Protein 2ICS (pdb70)

Structure (mmCIF, N/CA/C/O backbone):
data_2ICS
#
_entry.id   2ICS
#
_cell.length_a   62.373
_cell.length_b   141.686
_cell.length_c   47.396
_cell.angle_alpha   90.00
_cell.angle_beta   90.00
_cell.angle_gamma   90.00
#
_symmetry.space_group_name_H-M   'P 21 21 2'
#
loop_
_entity.id
_entity.type
_entity.pdbx_description
1 polymer 'Adenine Deaminase'
2 non-polymer 'ZINC ION'
3 non-polymer ADENINE
4 water water
#
loop_
_atom_site.group_PDB
_atom_site.id
_atom_site.type_symbol
_atom_site.label_atom_id
_atom_site.label_alt_id
_atom_site.label_comp_id
_atom_site.label_asym_id
_atom_site.label_entity_id
_atom_site.label_seq_id
_atom_site.pdbx_PDB_ins_code
_atom_site.Cartn_x
_atom_site.Cartn_y
_atom_site.Cartn_z
_atom_site.occupancy
_atom_site.B_iso_or_equiv
_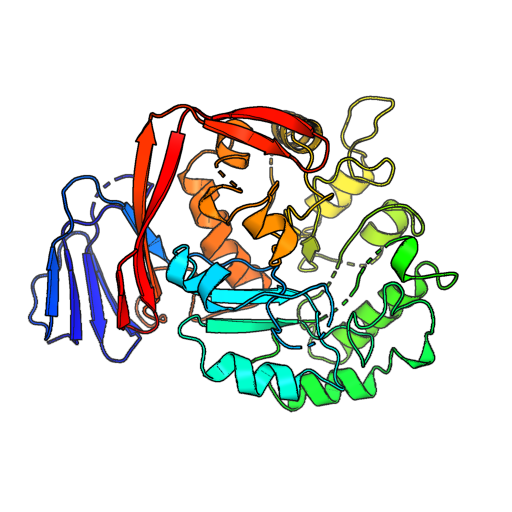atom_site.auth_seq_id
_atom_site.auth_comp_id
_atom_site.auth_asym_id
_atom_site.auth_atom_id
_atom_site.pdbx_PDB_model_num
ATOM 1 N N . ASP A 1 4 ? 4.952 25.886 -1.569 1.00 55.72 4 ASP A N 1
ATOM 2 C CA . ASP A 1 4 ? 5.461 24.486 -1.656 1.00 54.07 4 ASP A CA 1
ATOM 3 C C . ASP A 1 4 ? 6.912 24.352 -1.213 1.00 52.10 4 ASP A C 1
ATOM 4 O O . ASP A 1 4 ? 7.778 25.131 -1.610 1.00 50.86 4 ASP A O 1
ATOM 9 N N . TYR A 1 5 ? 7.154 23.347 -0.380 1.00 49.86 5 TYR A N 1
ATOM 10 C CA . TYR A 1 5 ? 8.480 23.034 0.133 1.00 47.86 5 TYR A CA 1
ATOM 11 C C . TYR A 1 5 ? 8.520 21.516 0.178 1.00 47.15 5 TYR A C 1
ATOM 12 O O . TYR A 1 5 ? 7.492 20.863 -0.012 1.00 48.18 5 TYR A O 1
ATOM 21 N N . ASP A 1 6 ? 9.696 20.953 0.423 1.00 45.78 6 ASP A N 1
ATOM 22 C CA . ASP A 1 6 ? 9.823 19.506 0.522 1.00 44.43 6 ASP A CA 1
ATOM 23 C C . ASP A 1 6 ? 9.680 19.121 1.988 1.00 42.49 6 ASP A C 1
ATOM 24 O O . ASP A 1 6 ? 9.008 18.149 2.324 1.00 42.04 6 ASP A O 1
ATOM 29 N N . LEU A 1 7 ? 10.310 19.900 2.860 1.00 40.80 7 LEU A N 1
ATOM 30 C CA . LEU A 1 7 ? 10.258 19.626 4.286 1.00 39.52 7 LEU A CA 1
ATOM 31 C C . LEU A 1 7 ? 10.053 20.894 5.090 1.00 39.10 7 LEU A C 1
ATOM 32 O O . LEU A 1 7 ? 10.583 21.953 4.757 1.00 40.57 7 LEU A O 1
ATOM 37 N N . LEU A 1 8 ? 9.281 20.775 6.160 1.00 37.77 8 LEU A N 1
ATOM 38 C CA . LEU A 1 8 ? 8.995 21.907 7.018 1.00 36.64 8 LEU A CA 1
ATOM 39 C C . LEU A 1 8 ? 9.096 21.448 8.466 1.00 3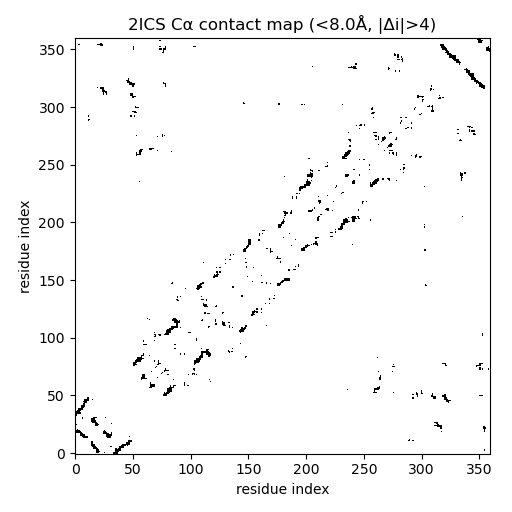5.17 8 LEU A C 1
ATOM 40 O O . LEU A 1 8 ? 8.513 20.435 8.845 1.00 34.97 8 LEU A O 1
ATOM 45 N N . ILE A 1 9 ? 9.847 22.195 9.268 1.00 33.99 9 ILE A N 1
ATOM 46 C CA . ILE A 1 9 ? 10.046 21.863 10.674 1.00 34.09 9 ILE A CA 1
ATOM 47 C C . ILE A 1 9 ? 9.446 22.974 11.528 1.00 34.85 9 ILE A C 1
ATOM 48 O O . ILE A 1 9 ? 9.861 24.131 11.439 1.00 33.96 9 ILE A O 1
ATOM 53 N N . LYS A 1 10 ? 8.471 22.615 12.357 1.00 35.94 10 LYS A N 1
ATOM 54 C CA . LYS A 1 10 ? 7.775 23.589 13.190 1.00 36.96 10 LYS A CA 1
ATOM 55 C C . LYS A 1 10 ? 7.984 23.408 14.689 1.00 36.10 10 LYS A C 1
ATOM 56 O O . LYS A 1 10 ? 8.403 22.346 15.153 1.00 33.18 10 LYS A O 1
ATOM 62 N N . ASN A 1 11 ? 7.674 24.471 15.429 1.00 34.81 11 ASN A N 1
ATOM 63 C CA . ASN A 1 11 ? 7.758 24.500 16.885 1.00 34.79 11 ASN A CA 1
ATOM 64 C C . ASN A 1 11 ? 9.164 24.391 17.467 1.00 33.83 11 ASN A C 1
ATOM 65 O O . ASN A 1 11 ? 9.341 24.041 18.631 1.00 32.91 11 ASN A O 1
ATOM 70 N N . GLY A 1 12 ? 10.164 24.709 16.659 1.00 34.35 12 GLY A N 1
ATOM 71 C CA . GLY A 1 12 ? 11.527 24.641 17.141 1.00 32.94 12 GLY A CA 1
ATOM 72 C C . GLY A 1 12 ? 11.945 25.888 17.898 1.00 32.77 12 GLY A C 1
ATOM 73 O O . GLY A 1 12 ? 11.245 26.901 17.905 1.00 31.75 12 GLY A O 1
ATOM 74 N N . GLN A 1 13 ? 13.107 25.809 18.531 1.00 33.27 13 GLN A N 1
ATOM 75 C CA . GLN A 1 13 ? 13.644 26.917 19.304 1.00 33.54 13 GLN A CA 1
ATOM 76 C C . GLN A 1 13 ? 15.161 26.829 19.249 1.00 32.59 13 GLN A C 1
ATOM 77 O O . GLN A 1 13 ? 15.716 25.738 19.325 1.00 31.29 13 GLN A O 1
ATOM 83 N N . THR A 1 14 ? 15.834 27.966 19.107 1.00 31.92 14 THR A N 1
ATOM 84 C CA . THR A 1 14 ? 17.285 27.950 19.070 1.00 31.02 14 THR A CA 1
ATOM 85 C C . THR A 1 14 ? 17.787 27.950 20.505 1.00 31.95 14 THR A C 1
ATOM 86 O O . THR A 1 14 ? 17.011 28.151 21.444 1.00 31.73 14 THR A O 1
ATOM 90 N N . VAL A 1 15 ? 19.084 27.711 20.666 1.00 31.31 15 VAL A N 1
ATOM 91 C CA . VAL A 1 15 ? 19.717 27.674 21.974 1.00 30.50 15 VAL A CA 1
ATOM 92 C C . VAL A 1 15 ? 19.650 29.052 22.659 1.00 29.95 15 VAL A C 1
ATOM 93 O O . VAL A 1 15 ? 19.851 29.165 23.865 1.00 29.26 15 VAL A O 1
ATOM 97 N N . ASN A 1 16 ? 19.362 30.094 21.885 1.00 29.88 16 ASN A N 1
ATOM 98 C CA . ASN A 1 16 ? 19.255 31.447 22.432 1.00 30.09 16 ASN A CA 1
ATOM 99 C C . ASN A 1 16 ? 17.832 31.745 22.924 1.00 31.57 16 ASN A C 1
ATOM 100 O O . ASN A 1 16 ? 17.575 32.819 23.464 1.00 30.36 16 ASN A O 1
ATOM 105 N N . GLY A 1 17 ? 16.921 30.790 22.732 1.00 31.28 17 GLY A N 1
ATOM 106 C CA . GLY A 1 17 ? 15.541 30.959 23.160 1.00 34.20 17 GLY A CA 1
ATOM 107 C C . GLY A 1 17 ? 14.649 31.587 22.099 1.00 36.54 17 GLY A C 1
ATOM 108 O O . GLY A 1 17 ? 13.574 32.111 22.396 1.00 35.22 17 GLY A O 1
ATOM 117 N N . PRO A 1 19 ? 12.177 31.394 18.830 1.00 38.25 19 PRO A N 1
ATOM 118 C CA . PRO A 1 19 ? 11.259 30.480 18.146 1.00 37.67 19 PRO A CA 1
ATOM 119 C C . PRO A 1 19 ? 11.729 30.352 16.706 1.00 36.75 19 PRO A C 1
ATOM 120 O O . PRO A 1 19 ? 12.069 31.356 16.077 1.00 36.33 19 PRO A O 1
ATOM 124 N N . VAL A 1 20 ? 11.754 29.135 16.174 1.00 35.17 20 VAL A N 1
ATOM 125 C CA . VAL A 1 20 ? 12.204 28.966 14.802 1.00 34.25 20 VAL A CA 1
ATOM 126 C C . VAL A 1 20 ? 11.506 27.838 14.049 1.00 34.78 20 VAL A C 1
ATOM 127 O O . VAL A 1 20 ? 11.127 26.822 14.630 1.00 35.35 20 VAL A O 1
ATOM 131 N N . GLU A 1 21 ? 11.325 28.049 12.748 1.00 34.05 21 GLU A N 1
ATOM 132 C CA . GLU A 1 21 ? 10.715 27.069 11.860 1.00 32.73 21 GLU A CA 1
ATOM 133 C C . GLU A 1 21 ? 11.571 27.121 10.604 1.00 31.81 21 GLU A C 1
ATOM 134 O O . GLU A 1 21 ? 11.965 28.200 10.166 1.00 30.61 21 GLU A O 1
ATOM 140 N N . ILE A 1 22 ? 11.872 25.960 10.034 1.00 30.91 22 ILE A N 1
ATOM 141 C CA . ILE A 1 22 ? 12.708 25.904 8.842 1.00 31.06 22 ILE A CA 1
ATOM 142 C C . ILE A 1 22 ? 12.000 25.234 7.668 1.00 31.01 22 ILE A C 1
ATOM 143 O O . ILE A 1 22 ? 11.374 24.190 7.821 1.00 29.63 22 ILE A O 1
ATOM 148 N N . ALA A 1 23 ? 12.110 25.848 6.494 1.00 33.28 23 ALA A N 1
ATOM 149 C CA . ALA A 1 23 ? 11.501 25.320 5.278 1.00 35.47 23 ALA A CA 1
ATOM 150 C C . ALA A 1 23 ? 12.617 24.803 4.379 1.00 35.55 23 ALA A C 1
ATOM 151 O O . ALA A 1 23 ? 13.583 25.512 4.115 1.00 36.27 23 ALA A O 1
ATOM 153 N N . ILE A 1 24 ? 12.477 23.570 3.904 1.00 37.00 24 ILE A N 1
ATOM 154 C CA . ILE A 1 24 ? 13.497 22.953 3.064 1.00 38.92 24 ILE A CA 1
ATOM 155 C C . ILE A 1 24 ? 12.998 22.486 1.696 1.00 41.27 24 ILE A C 1
ATOM 156 O O . ILE A 1 24 ? 11.904 21.930 1.575 1.00 40.46 24 ILE A O 1
ATOM 161 N N . LYS A 1 25 ? 13.816 22.706 0.672 1.00 43.51 25 LYS A N 1
ATOM 162 C CA . LYS A 1 25 ? 13.485 22.272 -0.680 1.00 46.92 25 LYS A CA 1
ATOM 163 C C . LYS A 1 25 ? 14.766 22.083 -1.487 1.00 47.09 25 LYS A C 1
ATOM 164 O O . LYS A 1 25 ? 15.625 22.964 -1.523 1.00 46.63 25 LYS A O 1
ATOM 170 N N . GLU A 1 26 ? 14.891 20.922 -2.121 1.00 48.78 26 GLU A N 1
ATOM 171 C CA . GLU A 1 26 ? 16.063 20.602 -2.931 1.00 50.69 26 GLU A CA 1
ATOM 172 C C . GLU A 1 26 ? 17.345 20.553 -2.105 1.00 48.92 26 GLU A C 1
ATOM 173 O O . GLU A 1 26 ? 18.338 21.191 -2.450 1.00 48.12 26 GLU A O 1
ATOM 179 N N . LYS A 1 27 ? 17.316 19.790 -1.017 1.00 48.25 27 LYS A N 1
ATOM 180 C CA . LYS A 1 27 ? 18.471 19.654 -0.135 1.00 48.17 27 LYS A CA 1
ATOM 181 C C . LYS A 1 27 ? 19.013 20.986 0.397 1.00 46.81 27 LYS A C 1
ATOM 182 O O . LYS A 1 27 ? 20.099 21.031 0.969 1.00 47.56 27 LYS A O 1
ATOM 188 N N . LYS A 1 28 ? 18.264 22.069 0.219 1.00 45.66 28 LYS A N 1
ATOM 189 C CA . LYS A 1 28 ? 18.717 23.372 0.697 1.00 43.83 28 LYS A CA 1
ATOM 190 C C . LYS A 1 28 ? 17.693 24.050 1.603 1.00 41.44 28 LYS A C 1
ATOM 191 O O . LYS A 1 28 ? 16.511 23.719 1.575 1.00 40.97 28 LYS A O 1
ATOM 197 N N . ILE A 1 29 ? 18.160 24.991 2.417 1.00 39.65 29 ILE A N 1
ATOM 198 C CA . ILE A 1 29 ? 17.281 25.733 3.312 1.00 38.54 29 ILE A CA 1
ATOM 199 C C . ILE A 1 29 ? 16.585 26.798 2.474 1.00 39.21 29 ILE A C 1
ATOM 200 O O . ILE A 1 29 ? 17.241 27.672 1.909 1.00 38.92 29 ILE A O 1
ATOM 205 N N . ALA A 1 30 ? 15.260 26.725 2.397 1.00 39.39 30 ALA A N 1
ATOM 206 C CA . ALA A 1 30 ? 14.490 27.677 1.598 1.00 40.20 30 ALA A CA 1
ATOM 207 C C . ALA A 1 30 ? 13.901 28.847 2.385 1.00 39.79 30 ALA A C 1
ATOM 208 O O . ALA A 1 30 ? 13.573 29.877 1.802 1.00 41.45 30 ALA A O 1
ATOM 210 N N . ALA A 1 31 ? 13.762 28.694 3.698 1.00 39.79 31 ALA A N 1
ATOM 211 C CA . ALA A 1 31 ? 13.212 29.765 4.524 1.00 39.02 31 ALA A CA 1
ATOM 212 C C . ALA A 1 31 ? 13.374 29.474 6.006 1.00 38.72 31 ALA A C 1
ATOM 213 O O . ALA A 1 31 ? 13.338 28.322 6.428 1.00 40.61 31 ALA A O 1
ATOM 215 N N . VAL A 1 32 ? 13.554 30.532 6.789 1.00 38.79 32 VAL A N 1
ATOM 216 C CA . VAL A 1 32 ? 13.714 30.417 8.232 1.00 38.68 32 VAL A CA 1
ATOM 217 C C . VAL A 1 32 ? 13.017 31.591 8.907 1.00 38.67 32 VAL A C 1
ATOM 218 O O . VAL A 1 32 ? 13.303 32.745 8.599 1.00 39.71 32 VAL A O 1
ATOM 222 N N . ALA A 1 33 ? 12.107 31.296 9.828 1.00 37.62 33 ALA A N 1
ATOM 223 C CA . ALA A 1 33 ? 11.382 32.341 10.538 1.00 38.78 33 ALA A CA 1
ATOM 224 C C . ALA A 1 33 ? 10.741 31.763 11.787 1.00 39.33 33 ALA A C 1
ATOM 225 O O . ALA A 1 33 ? 10.677 30.547 11.947 1.00 39.71 33 ALA A O 1
ATOM 227 N N . ALA A 1 34 ? 10.268 32.637 12.670 1.00 40.39 34 ALA A N 1
ATOM 228 C CA . ALA A 1 34 ? 9.623 32.193 13.899 1.00 42.44 34 ALA A CA 1
ATOM 229 C C . ALA A 1 34 ? 8.389 31.370 13.528 1.00 44.11 34 ALA A C 1
ATOM 230 O O . ALA A 1 34 ? 8.011 30.432 14.235 1.00 44.72 34 ALA A O 1
ATOM 232 N N . THR A 1 35 ? 7.770 31.727 12.409 1.00 44.75 35 THR A N 1
ATOM 233 C CA . THR A 1 35 ? 6.595 31.015 11.926 1.00 46.89 35 THR A CA 1
ATOM 234 C C . THR A 1 35 ? 6.584 30.986 10.403 1.00 47.38 35 THR A C 1
ATOM 235 O O . THR A 1 35 ? 6.760 32.014 9.748 1.00 46.53 35 THR A O 1
ATOM 239 N N . ILE A 1 36 ? 6.392 29.795 9.846 1.00 48.10 36 ILE A N 1
ATOM 240 C CA . ILE A 1 36 ? 6.345 29.627 8.400 1.00 49.37 36 ILE A CA 1
ATOM 241 C C . ILE A 1 36 ? 5.054 28.927 8.002 1.00 51.46 36 ILE A C 1
ATOM 242 O O . ILE A 1 36 ? 4.855 27.749 8.300 1.00 51.86 36 ILE A O 1
ATOM 247 N N . SER A 1 37 ? 4.173 29.658 7.333 1.00 53.35 37 SER A N 1
ATOM 248 C CA . SER A 1 37 ? 2.913 29.086 6.891 1.00 55.97 37 SER A CA 1
ATOM 249 C C . SER A 1 37 ? 3.046 28.715 5.422 1.00 57.08 37 SER A C 1
ATOM 250 O O . SER A 1 37 ? 3.041 29.584 4.546 1.00 57.87 37 SER A O 1
ATOM 253 N N . GLY A 1 38 ? 3.183 27.421 5.159 1.00 56.94 38 GLY A N 1
ATOM 254 C CA . GLY A 1 38 ? 3.321 26.965 3.791 1.00 56.41 38 GLY A CA 1
ATOM 255 C C . GLY A 1 38 ? 3.064 25.481 3.651 1.00 56.88 38 GLY A C 1
ATOM 256 O O . GLY A 1 38 ? 2.915 24.764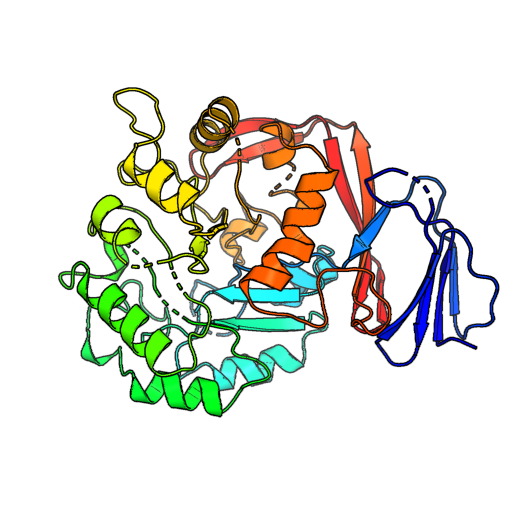 4.643 1.00 56.23 38 GLY A O 1
ATOM 257 N N . SER A 1 39 ? 3.012 25.021 2.406 1.00 57.20 39 SER A N 1
ATOM 258 C CA . SER A 1 39 ? 2.774 23.616 2.111 1.00 57.23 39 SER A CA 1
ATOM 259 C C . SER A 1 39 ? 4.089 22.869 1.892 1.00 56.56 39 SER A C 1
ATOM 260 O O . SER A 1 39 ? 5.067 23.441 1.412 1.00 55.46 39 SER A O 1
ATOM 263 N N . ALA A 1 40 ? 4.107 21.589 2.251 1.00 56.01 40 ALA A N 1
ATOM 264 C CA . ALA A 1 40 ? 5.302 20.777 2.085 1.00 56.15 40 ALA A CA 1
ATOM 265 C C . ALA A 1 40 ? 4.971 19.290 2.093 1.00 56.48 40 ALA A C 1
ATOM 266 O O . ALA A 1 40 ? 4.012 18.861 2.735 1.00 56.02 40 ALA A O 1
ATOM 268 N N . LYS A 1 41 ? 5.775 18.513 1.371 1.00 56.51 41 LYS A N 1
ATOM 269 C CA . LYS A 1 41 ? 5.595 17.067 1.281 1.00 57.15 41 LYS A CA 1
ATOM 270 C C . LYS A 1 41 ? 5.419 16.472 2.668 1.00 55.87 41 LYS A C 1
ATOM 271 O O . LYS A 1 41 ? 4.502 15.688 2.911 1.00 56.53 41 LYS A O 1
ATOM 277 N N . GLU A 1 42 ? 6.314 16.841 3.576 1.00 54.48 42 GLU A N 1
ATOM 278 C CA . GLU A 1 42 ? 6.246 16.352 4.941 1.00 52.19 42 GLU A CA 1
ATOM 279 C C . GLU A 1 42 ? 6.510 17.510 5.893 1.00 49.58 42 GLU A C 1
ATOM 280 O O . GLU A 1 42 ? 7.296 18.412 5.591 1.00 48.24 42 GLU A O 1
ATOM 286 N N . THR A 1 43 ? 5.843 17.481 7.039 1.00 46.48 43 THR A N 1
ATOM 287 C CA . THR A 1 43 ? 6.000 18.524 8.041 1.00 44.64 43 THR A CA 1
ATOM 288 C C . THR A 1 43 ? 6.257 17.893 9.396 1.00 42.73 43 THR A C 1
ATOM 289 O O . THR A 1 43 ? 5.540 16.986 9.811 1.00 44.44 43 THR A O 1
ATOM 293 N N . ILE A 1 44 ? 7.291 18.366 10.079 1.00 41.28 44 ILE A N 1
ATOM 294 C CA . ILE A 1 44 ? 7.630 17.843 11.393 1.00 40.38 44 ILE A CA 1
ATOM 295 C C . ILE A 1 44 ? 7.172 18.821 12.467 1.00 39.41 44 ILE A C 1
ATOM 296 O O . ILE A 1 44 ? 7.416 20.025 12.370 1.00 38.13 44 ILE A O 1
ATOM 301 N N . HIS A 1 45 ? 6.499 18.294 13.483 1.00 36.99 45 HIS A N 1
ATOM 302 C CA . HIS A 1 45 ? 6.002 19.110 14.581 1.00 36.55 45 HIS A CA 1
ATOM 303 C C . HIS A 1 45 ? 6.744 18.721 15.850 1.00 36.59 45 HIS A C 1
ATOM 304 O O . HIS A 1 45 ? 6.390 17.756 16.520 1.00 36.46 45 HIS A O 1
ATOM 311 N N . LEU A 1 46 ? 7.787 19.479 16.166 1.00 36.89 46 LEU A N 1
ATOM 312 C CA . LEU A 1 46 ? 8.601 19.215 17.345 1.00 37.39 46 LEU A CA 1
ATOM 313 C C . LEU A 1 46 ? 7.836 19.445 18.640 1.00 37.91 46 LEU A C 1
ATOM 314 O O . LEU A 1 46 ? 6.866 20.200 18.675 1.00 36.20 46 LEU A O 1
ATOM 319 N N . GLU A 1 47 ? 8.272 18.774 19.701 1.00 39.78 47 GLU A N 1
ATOM 320 C CA . GLU A 1 47 ? 7.651 18.926 21.008 1.00 41.78 47 GLU A CA 1
ATOM 321 C C . GLU A 1 47 ? 8.126 20.245 21.591 1.00 42.10 47 GLU A C 1
ATOM 322 O O . GLU A 1 47 ? 9.260 20.655 21.357 1.00 42.12 47 GLU A O 1
ATOM 328 N N . PRO A 1 48 ? 7.265 20.932 22.353 1.00 42.87 48 PRO A N 1
ATOM 329 C CA . PRO A 1 48 ? 7.656 22.210 22.953 1.00 43.13 48 PRO A CA 1
ATOM 330 C C . PRO A 1 48 ? 8.907 22.033 23.806 1.00 42.07 48 PRO A C 1
ATOM 331 O O . PRO A 1 48 ? 9.011 21.069 24.568 1.00 41.70 48 PRO A O 1
ATOM 335 N N . GLY A 1 49 ? 9.858 22.952 23.668 1.00 41.06 49 GLY A N 1
ATOM 336 C CA . GLY A 1 49 ? 11.083 22.861 24.442 1.00 41.11 49 GLY A CA 1
ATOM 337 C C . GLY A 1 49 ? 12.215 22.178 23.695 1.00 40.97 49 GLY A C 1
ATOM 338 O O . GLY A 1 49 ? 13.303 21.983 24.240 1.00 41.58 49 GLY A O 1
ATOM 339 N N . THR A 1 50 ? 11.963 21.804 22.447 1.00 38.92 50 THR A N 1
ATOM 340 C CA . THR A 1 50 ? 12.984 21.151 21.636 1.00 37.57 50 THR A CA 1
ATOM 341 C C . THR A 1 50 ? 13.844 22.208 20.944 1.00 35.90 50 THR A C 1
ATOM 342 O O . THR A 1 50 ? 13.331 23.197 20.414 1.00 34.93 50 THR A O 1
ATOM 346 N N . TYR A 1 51 ? 15.154 21.999 20.958 1.00 33.69 51 TYR A N 1
ATOM 347 C CA . TYR A 1 51 ? 16.075 22.938 20.330 1.00 32.10 51 TYR A CA 1
ATOM 348 C C . TYR A 1 51 ? 16.444 22.495 18.922 1.00 31.07 51 TYR A C 1
ATOM 349 O O . TYR A 1 51 ? 16.351 21.310 18.581 1.00 31.15 51 TYR A O 1
ATOM 358 N N . VAL A 1 52 ? 16.864 23.463 18.114 1.00 29.39 52 VAL A N 1
ATOM 359 C CA . VAL A 1 52 ? 17.273 23.220 16.737 1.00 27.57 52 VAL A CA 1
ATOM 360 C C . VAL A 1 52 ? 18.458 24.127 16.423 1.00 27.46 52 VAL A C 1
ATOM 361 O O . VAL A 1 52 ? 18.492 25.288 16.843 1.00 28.94 52 VAL A O 1
ATOM 365 N N . SER A 1 53 ? 19.428 23.600 15.690 1.00 24.42 53 SER A N 1
ATOM 366 C CA . SER A 1 53 ? 20.589 24.385 15.309 1.00 24.91 53 SER A CA 1
ATOM 367 C C . SER A 1 53 ? 21.058 23.898 13.956 1.00 24.16 53 SER A C 1
ATOM 368 O O . SER A 1 53 ? 20.459 22.999 13.371 1.00 23.74 53 SER A O 1
ATOM 371 N N . ALA A 1 54 ? 22.126 24.504 13.455 1.00 24.83 54 ALA A N 1
ATOM 372 C CA . ALA A 1 54 ? 22.691 24.082 12.188 1.00 23.41 54 ALA A CA 1
ATOM 373 C C . ALA A 1 54 ? 23.231 22.689 12.489 1.00 22.27 54 ALA A C 1
ATOM 374 O O . ALA A 1 54 ? 23.531 22.387 13.642 1.00 21.55 54 ALA A O 1
ATOM 376 N N . GLY A 1 55 ? 23.337 21.836 11.475 1.00 21.55 55 GLY A N 1
ATOM 377 C CA . GLY A 1 55 ? 23.857 20.500 11.717 1.00 20.80 55 GLY A CA 1
ATOM 378 C C . GLY A 1 55 ? 25.216 20.580 12.388 1.00 19.93 55 GLY A C 1
ATOM 379 O O . GLY A 1 55 ? 26.093 21.311 11.927 1.00 20.57 55 GLY A O 1
ATOM 380 N N . TRP A 1 56 ? 25.400 19.841 13.476 1.00 19.53 56 TRP A N 1
ATOM 381 C CA . TRP A 1 56 ? 26.672 19.868 14.191 1.00 19.83 56 TRP A CA 1
ATOM 382 C C . TRP A 1 56 ? 27.791 19.342 13.305 1.00 19.01 56 TRP A C 1
ATOM 383 O O . TRP A 1 56 ? 27.580 18.435 12.504 1.00 18.93 56 TRP A O 1
ATOM 394 N N . ILE A 1 57 ? 28.981 19.917 13.462 1.00 19.19 57 ILE A N 1
ATOM 395 C CA . ILE A 1 57 ? 30.151 19.550 12.669 1.00 17.80 57 ILE A CA 1
ATOM 396 C C . ILE A 1 57 ? 31.347 19.231 13.563 1.00 20.10 57 ILE A C 1
ATOM 397 O O . ILE A 1 57 ? 31.746 20.051 14.394 1.00 18.98 57 ILE A O 1
ATOM 402 N N . ASP A 1 58 ? 31.922 18.043 13.379 1.00 19.93 58 ASP A N 1
ATOM 403 C CA . ASP A 1 58 ? 33.087 17.608 14.153 1.00 21.39 58 ASP A CA 1
ATOM 404 C C . ASP A 1 58 ? 34.290 17.705 13.219 1.00 20.64 58 ASP A C 1
ATOM 405 O O . ASP A 1 58 ? 34.495 16.816 12.401 1.00 19.85 58 ASP A O 1
ATOM 410 N N . ASP A 1 59 ? 35.092 18.763 13.339 1.00 21.06 59 ASP A N 1
ATOM 411 C CA . ASP A 1 59 ? 36.227 18.926 12.432 1.00 21.10 59 ASP A CA 1
ATOM 412 C C . ASP A 1 59 ? 37.519 18.176 12.758 1.00 20.80 59 ASP A C 1
ATOM 413 O O . ASP A 1 59 ? 38.573 18.487 12.208 1.00 21.31 59 ASP A O 1
ATOM 418 N N . HIS A 1 60 ? 37.460 17.211 13.665 1.00 17.58 60 HIS A N 1
ATOM 419 C CA . HIS A 1 60 ? 38.641 16.409 13.938 1.00 17.77 60 HIS A CA 1
ATOM 420 C C . HIS A 1 60 ? 38.147 15.005 14.235 1.00 19.41 60 HIS A C 1
ATOM 421 O O . HIS A 1 60 ? 37.749 14.682 15.355 1.00 17.70 60 HIS A O 1
ATOM 428 N N . VAL A 1 61 ? 38.204 14.169 13.206 1.00 20.28 61 VAL A N 1
ATOM 429 C CA . VAL A 1 61 ? 37.716 12.805 13.291 1.00 21.61 61 VAL A CA 1
ATOM 430 C C . VAL A 1 61 ? 38.631 11.823 12.549 1.00 20.96 61 VAL A C 1
ATOM 431 O O . VAL A 1 61 ? 39.496 12.227 11.779 1.00 20.77 61 VAL A O 1
ATOM 435 N N . HIS A 1 62 ? 38.431 10.533 12.797 1.00 21.59 62 HIS A N 1
ATOM 436 C CA . HIS A 1 62 ? 39.178 9.481 12.126 1.00 22.26 62 HIS A CA 1
ATOM 437 C C . HIS A 1 62 ? 38.153 8.413 11.759 1.00 23.03 62 HIS A C 1
ATOM 438 O O . HIS A 1 62 ? 37.759 7.586 12.587 1.00 22.47 62 HIS A O 1
ATOM 445 N N . CYS A 1 63 ? 37.699 8.461 10.510 1.00 24.37 63 CYS A N 1
ATOM 446 C CA . CYS A 1 63 ? 36.679 7.536 10.052 1.00 27.55 63 CYS A CA 1
ATOM 447 C C . CYS A 1 63 ? 36.929 6.780 8.748 1.00 29.55 63 CYS A C 1
ATOM 448 O O . CYS A 1 63 ? 35.980 6.487 8.018 1.00 29.35 63 CYS A O 1
ATOM 451 N N . PHE A 1 64 ? 38.191 6.488 8.440 1.00 31.30 64 PHE A N 1
ATOM 452 C CA . PHE A 1 64 ? 38.516 5.694 7.256 1.00 33.95 64 PHE A CA 1
ATOM 453 C C . PHE A 1 64 ? 38.443 4.278 7.828 1.00 34.46 64 PHE A C 1
ATOM 454 O O . PHE A 1 64 ? 39.388 3.820 8.470 1.00 34.84 64 PHE A O 1
ATOM 462 N N . GLU A 1 65 ? 37.321 3.597 7.602 1.00 35.73 65 GLU A N 1
ATOM 463 C CA . GLU A 1 65 ? 37.107 2.262 8.161 1.00 38.35 65 GLU A CA 1
ATOM 464 C C . GLU A 1 65 ? 38.116 1.164 7.808 1.00 38.97 65 GLU A C 1
ATOM 465 O O . GLU A 1 65 ? 38.176 0.139 8.492 1.00 39.20 65 GLU A O 1
ATOM 471 N N . LYS A 1 66 ? 38.912 1.369 6.764 1.00 40.95 66 LYS A N 1
ATOM 472 C CA . LYS A 1 66 ? 39.893 0.362 6.365 1.00 44.34 66 LYS A CA 1
ATOM 473 C C . LYS A 1 66 ? 41.278 0.528 6.991 1.00 45.67 66 LYS A C 1
ATOM 474 O O . LYS A 1 66 ? 42.145 -0.326 6.807 1.00 46.13 66 LYS A O 1
ATOM 488 N N . ALA A 1 68 ? 44.253 0.582 9.780 1.00 48.70 68 ALA A N 1
ATOM 489 C CA . ALA A 1 68 ? 44.673 -0.332 10.838 1.00 48.43 68 ALA A CA 1
ATOM 490 C C . ALA A 1 68 ? 43.958 -0.225 12.176 1.00 48.54 68 ALA A C 1
ATOM 491 O O . ALA A 1 68 ? 42.926 -0.861 12.390 1.00 50.66 68 ALA A O 1
ATOM 493 N N . LEU A 1 69 ? 44.520 0.566 13.082 1.00 46.57 69 LEU A N 1
ATOM 494 C CA . LEU A 1 69 ? 43.945 0.719 14.415 1.00 46.02 69 LEU A CA 1
ATOM 495 C C . LEU A 1 69 ? 43.135 2.002 14.549 1.00 44.67 69 LEU A C 1
ATOM 496 O O . LEU A 1 69 ? 42.053 2.012 15.131 1.00 43.85 69 LEU A O 1
ATOM 501 N N . TYR A 1 70 ? 43.687 3.077 14.002 1.00 42.36 70 TYR A N 1
ATOM 502 C CA . TYR A 1 70 ? 43.086 4.403 14.036 1.00 39.79 70 TYR A CA 1
ATOM 503 C C . TYR A 1 70 ? 41.956 4.504 12.999 1.00 36.61 70 TYR A C 1
ATOM 504 O O . TYR A 1 70 ? 42.177 4.972 11.885 1.00 36.57 70 TYR A O 1
ATOM 513 N N . TYR A 1 71 ? 40.748 4.080 13.366 1.00 32.27 71 TYR A N 1
ATOM 514 C CA . TYR A 1 71 ? 39.619 4.112 12.437 1.00 28.27 71 TYR A CA 1
ATOM 515 C C . TYR A 1 71 ? 38.265 4.084 13.146 1.00 25.13 71 TYR A C 1
ATOM 516 O O . TYR A 1 71 ? 38.182 3.941 14.366 1.00 21.27 71 TYR A O 1
ATOM 525 N N . ASP A 1 72 ? 37.206 4.211 12.351 1.00 23.05 72 ASP A N 1
ATOM 526 C CA . ASP A 1 72 ? 35.837 4.129 12.847 1.00 24.25 72 ASP A CA 1
ATOM 527 C C . ASP A 1 72 ? 34.893 4.146 11.660 1.00 24.20 72 ASP A C 1
ATOM 528 O O . ASP A 1 72 ? 35.331 4.281 10.517 1.00 24.77 72 ASP A O 1
ATOM 533 N N . TYR A 1 73 ? 33.599 4.007 11.926 1.00 24.21 73 TYR A N 1
ATOM 534 C CA . TYR A 1 73 ? 32.605 4.011 10.863 1.00 24.46 73 TYR A CA 1
ATOM 535 C C . TYR A 1 73 ? 31.865 5.337 10.877 1.00 24.35 73 TYR A C 1
ATOM 536 O O . TYR A 1 73 ? 31.207 5.684 11.857 1.00 24.99 73 TYR A O 1
ATOM 545 N N . PRO A 1 74 ? 31.971 6.097 9.776 1.00 24.74 74 PRO A N 1
ATOM 546 C CA . PRO A 1 74 ? 31.351 7.408 9.580 1.00 24.41 74 PRO A CA 1
ATOM 547 C C . PRO A 1 74 ? 29.997 7.639 10.247 1.00 26.14 74 PRO A C 1
ATOM 548 O O . PRO A 1 74 ? 29.827 8.592 11.010 1.00 26.24 74 PRO A O 1
ATOM 552 N N . ASP A 1 75 ? 29.029 6.777 9.977 1.00 24.66 75 ASP A N 1
ATOM 553 C CA . ASP A 1 75 ? 27.720 6.992 10.561 1.00 25.71 75 ASP A CA 1
ATOM 554 C C . ASP A 1 75 ? 27.606 6.721 12.056 1.00 25.36 75 ASP A C 1
ATOM 555 O O . ASP A 1 75 ? 26.640 7.155 12.681 1.00 25.26 75 ASP A O 1
ATOM 560 N N . GLU A 1 76 ? 28.581 6.027 12.640 1.00 24.71 76 GLU A N 1
ATOM 561 C CA . GLU A 1 76 ? 28.545 5.769 14.082 1.00 25.74 76 GLU A CA 1
ATOM 562 C C . GLU A 1 76 ? 29.011 7.001 14.856 1.00 24.09 76 GLU A C 1
ATOM 563 O O . GLU A 1 76 ? 28.669 7.167 16.022 1.00 25.30 76 GLU A O 1
ATOM 569 N N . ILE A 1 77 ? 29.797 7.856 14.211 1.00 24.08 77 ILE A N 1
ATOM 570 C CA . ILE A 1 77 ? 30.296 9.074 14.856 1.00 23.98 77 ILE A CA 1
ATOM 571 C C . ILE A 1 77 ? 29.603 10.289 14.262 1.00 24.16 77 ILE A C 1
ATOM 572 O O . ILE A 1 77 ? 29.785 11.413 14.733 1.00 25.25 77 ILE A O 1
ATOM 577 N N . GLY A 1 78 ? 28.825 10.058 13.211 1.00 23.99 78 GLY A N 1
ATOM 578 C CA . GLY A 1 78 ? 28.140 11.149 12.551 1.00 23.05 78 GLY A CA 1
ATOM 579 C C . GLY A 1 78 ? 26.650 11.204 12.802 1.00 23.94 78 GLY A C 1
ATOM 580 O O . GLY A 1 78 ? 26.206 11.477 13.915 1.00 24.72 78 GLY A O 1
ATOM 581 N N . VAL A 1 79 ? 25.879 10.931 11.757 1.00 25.66 79 VAL A N 1
ATOM 582 C CA . VAL A 1 79 ? 24.430 10.975 11.830 1.00 26.14 79 VAL A CA 1
ATOM 583 C C . VAL A 1 79 ? 23.838 10.369 13.103 1.00 27.06 79 VAL A C 1
ATOM 584 O O . VAL A 1 79 ? 22.931 10.945 13.693 1.00 28.27 79 VAL A O 1
ATOM 588 N N . LYS A 1 80 ? 24.355 9.229 13.544 1.00 27.39 80 LYS A N 1
ATOM 589 C CA . LYS A 1 80 ? 23.818 8.594 14.741 1.00 29.14 80 LYS A CA 1
ATOM 590 C C . LYS A 1 80 ? 24.105 9.353 16.038 1.00 28.54 80 LYS A C 1
ATOM 591 O O . LYS A 1 80 ? 23.572 9.010 17.090 1.00 28.05 80 LYS A O 1
ATOM 597 N N . LYS A 1 81 ? 24.936 10.388 15.964 1.00 28.74 81 LYS A N 1
ATOM 598 C CA . LYS A 1 81 ? 25.272 11.176 17.147 1.00 28.21 81 LYS A CA 1
ATOM 599 C C . LYS A 1 81 ? 24.866 12.637 16.958 1.00 27.74 81 LYS A C 1
ATOM 600 O O . LYS A 1 81 ? 25.323 13.529 17.681 1.00 27.79 81 LYS A O 1
ATOM 606 N N . GLY A 1 82 ? 24.002 12.869 15.978 1.00 27.94 82 GLY A N 1
ATOM 607 C CA . GLY A 1 82 ? 23.530 14.215 15.703 1.00 27.19 82 GLY A CA 1
ATOM 608 C C . GLY A 1 82 ? 24.531 15.069 14.951 1.00 25.02 82 GLY A C 1
ATOM 609 O O . GLY A 1 82 ? 24.340 16.278 14.820 1.00 26.42 82 GLY A O 1
ATOM 610 N N . VAL A 1 83 ? 25.601 14.451 14.460 1.00 22.43 83 VAL A N 1
ATOM 611 C CA . VAL A 1 83 ? 26.620 15.184 13.721 1.00 22.35 83 VAL A CA 1
ATOM 612 C C . VAL A 1 83 ? 26.387 14.982 12.222 1.00 22.74 83 VAL A C 1
ATOM 613 O O . VAL A 1 83 ? 26.500 13.869 11.706 1.00 23.07 83 VAL A O 1
ATOM 617 N N . THR A 1 84 ? 26.041 16.065 11.531 1.00 21.91 84 THR A N 1
ATOM 618 C CA . THR A 1 84 ? 25.753 16.006 10.105 1.00 21.87 84 THR A CA 1
ATOM 619 C C . THR A 1 84 ? 26.985 15.983 9.200 1.00 21.24 84 THR A C 1
ATOM 620 O O . THR A 1 84 ? 26.936 15.443 8.099 1.00 21.96 84 THR A O 1
ATOM 624 N N . THR A 1 85 ? 28.086 16.564 9.665 1.00 21.93 85 THR A N 1
ATOM 625 C CA . THR A 1 85 ? 29.321 16.605 8.885 1.00 21.83 85 THR A CA 1
ATOM 626 C C . THR A 1 85 ? 30.542 16.288 9.749 1.00 22.76 85 THR A C 1
ATOM 627 O O . THR A 1 85 ? 30.617 16.705 10.909 1.00 22.24 85 THR A O 1
ATOM 631 N N . VAL A 1 86 ? 31.485 15.534 9.189 1.00 20.86 86 VAL A N 1
ATOM 632 C CA . VAL A 1 86 ? 32.712 15.204 9.902 1.00 21.86 86 VAL A CA 1
ATOM 633 C C . VAL A 1 86 ? 33.892 15.402 8.969 1.00 23.51 86 VAL A C 1
ATOM 634 O O . VAL A 1 86 ? 33.774 15.251 7.749 1.00 24.49 86 VAL A O 1
ATOM 638 N N . ILE A 1 87 ? 35.029 15.762 9.547 1.00 22.20 87 ILE A N 1
ATOM 639 C CA . ILE A 1 87 ? 36.233 15.959 8.774 1.00 21.98 87 ILE A CA 1
ATOM 640 C C . ILE A 1 87 ? 37.303 15.045 9.335 1.00 22.78 87 ILE A C 1
ATOM 641 O O . ILE A 1 87 ? 37.717 15.190 10.489 1.00 24.28 87 ILE A O 1
ATOM 646 N N . ASP A 1 88 ? 37.732 14.082 8.526 1.00 22.38 88 ASP A N 1
ATOM 647 C CA . ASP A 1 88 ? 38.773 13.157 8.941 1.00 21.42 88 ASP A CA 1
ATOM 648 C C . ASP A 1 88 ? 40.097 13.920 8.986 1.00 21.15 88 ASP A C 1
ATOM 649 O O . ASP A 1 88 ? 40.509 14.511 7.990 1.00 20.45 88 ASP A O 1
ATOM 654 N N . ALA A 1 89 ? 40.760 13.900 10.140 1.00 20.91 89 ALA A N 1
ATOM 655 C CA . ALA A 1 89 ? 42.007 14.641 10.322 1.00 22.05 89 ALA A CA 1
ATOM 656 C C . ALA A 1 89 ? 43.299 14.001 9.809 1.00 23.33 89 ALA A C 1
ATOM 657 O O . ALA A 1 89 ? 44.205 13.682 10.590 1.00 21.96 89 ALA A O 1
ATOM 659 N N . GLY A 1 90 ? 43.386 13.821 8.494 1.00 24.00 90 GLY A N 1
ATOM 660 C CA . GLY A 1 90 ? 44.592 13.264 7.906 1.00 24.79 90 GLY A CA 1
ATOM 661 C C . GLY A 1 90 ? 44.892 11.792 8.107 1.00 25.74 90 GLY A C 1
ATOM 662 O O . GLY A 1 90 ? 46.059 11.393 8.138 1.00 26.36 90 GLY A O 1
ATOM 663 N N . THR A 1 91 ? 43.860 10.974 8.245 1.00 25.73 91 THR A N 1
ATOM 664 C CA . THR A 1 91 ? 44.087 9.545 8.413 1.00 26.73 91 THR A CA 1
ATOM 665 C C . THR A 1 91 ? 44.805 9.028 7.170 1.00 26.74 91 THR A C 1
ATOM 666 O O . THR A 1 91 ? 45.650 8.137 7.249 1.00 27.24 91 THR A O 1
ATOM 670 N N . THR A 1 92 ? 44.459 9.603 6.021 1.00 26.89 92 THR A N 1
ATOM 671 C CA . THR A 1 92 ? 45.040 9.187 4.750 1.00 26.92 92 THR A CA 1
ATOM 672 C C . THR A 1 92 ? 45.893 10.247 4.091 1.00 27.60 92 THR A C 1
ATOM 673 O O . THR A 1 92 ? 45.722 11.443 4.322 1.00 28.18 92 THR A O 1
ATOM 677 N N . GLY A 1 93 ? 46.815 9.778 3.258 1.00 29.81 93 GLY A N 1
ATOM 678 C CA . GLY A 1 93 ? 47.684 10.663 2.508 1.00 31.06 93 GLY A CA 1
ATOM 679 C C . GLY A 1 93 ? 47.252 10.545 1.058 1.00 31.56 93 GLY A C 1
ATOM 680 O O . GLY A 1 93 ? 46.284 9.845 0.761 1.00 31.35 93 GLY A O 1
ATOM 681 N N . ALA A 1 94 ? 47.960 11.212 0.156 1.00 33.33 94 ALA A N 1
ATOM 682 C CA . ALA A 1 94 ? 47.621 11.173 -1.265 1.00 34.78 94 ALA A CA 1
ATOM 683 C C . ALA A 1 94 ? 47.529 9.756 -1.833 1.00 36.79 94 ALA A C 1
ATOM 684 O O . ALA A 1 94 ? 46.758 9.505 -2.754 1.00 39.63 94 ALA A O 1
ATOM 686 N N . GLU A 1 95 ? 48.303 8.829 -1.280 1.00 37.27 95 GLU A N 1
ATOM 687 C CA . GLU A 1 95 ? 48.319 7.457 -1.775 1.00 38.78 95 GLU A CA 1
ATOM 688 C C . GLU A 1 95 ? 47.126 6.582 -1.396 1.00 38.46 95 GLU A C 1
ATOM 689 O O . GLU A 1 95 ? 46.911 5.533 -2.007 1.00 38.89 95 GLU A O 1
ATOM 695 N N . ASN A 1 96 ? 46.350 6.989 -0.396 1.00 35.30 96 ASN A N 1
ATOM 696 C CA . ASN A 1 96 ? 45.201 6.184 0.002 1.00 33.03 96 ASN A CA 1
ATOM 697 C C . ASN A 1 96 ? 43.899 6.954 0.207 1.00 33.61 96 ASN A C 1
ATOM 698 O O . ASN A 1 96 ? 42.875 6.370 0.549 1.00 33.79 96 ASN A O 1
ATOM 703 N N . ILE A 1 97 ? 43.924 8.257 -0.038 1.00 34.54 97 ILE A N 1
ATOM 704 C CA . ILE A 1 97 ? 42.732 9.074 0.148 1.00 35.98 97 ILE A CA 1
ATOM 705 C C . ILE A 1 97 ? 41.583 8.704 -0.803 1.00 37.05 97 ILE A C 1
ATOM 706 O O . ILE A 1 97 ? 40.404 8.868 -0.465 1.00 34.27 97 ILE A O 1
ATOM 711 N N . HIS A 1 98 ? 41.924 8.199 -1.986 1.00 37.53 98 HIS A N 1
ATOM 712 C CA . HIS A 1 98 ? 40.908 7.804 -2.955 1.00 37.30 98 HIS A CA 1
ATOM 713 C C . HIS A 1 98 ? 40.104 6.609 -2.457 1.00 37.32 98 HIS A C 1
ATOM 714 O O . HIS A 1 98 ? 38.881 6.574 -2.595 1.00 37.07 98 HIS A O 1
ATOM 721 N N . GLU A 1 99 ? 40.787 5.634 -1.872 1.00 36.89 99 GLU A N 1
ATOM 722 C CA . GLU A 1 99 ? 40.105 4.461 -1.349 1.00 38.30 99 GLU A CA 1
ATOM 723 C C . GLU A 1 99 ? 39.167 4.911 -0.231 1.00 38.40 99 GLU A C 1
ATOM 724 O O . GLU A 1 99 ? 38.078 4.362 -0.054 1.00 38.25 99 GLU A O 1
ATOM 730 N N . PHE A 1 100 ? 39.605 5.915 0.525 1.00 37.33 100 PHE A N 1
ATOM 731 C CA . PHE A 1 100 ? 38.813 6.457 1.625 1.00 36.18 100 PHE A CA 1
ATOM 732 C C . PHE A 1 100 ? 37.631 7.236 1.055 1.00 36.42 100 PHE A C 1
ATOM 733 O O . PHE A 1 100 ? 36.499 7.095 1.519 1.00 36.02 100 PHE A O 1
ATOM 741 N N . TYR A 1 101 ? 37.900 8.041 0.033 1.00 37.39 101 TYR A N 1
ATOM 742 C CA . TYR A 1 101 ? 36.868 8.844 -0.613 1.00 40.02 101 TYR A CA 1
ATOM 743 C C . TYR A 1 101 ? 35.697 8.005 -1.127 1.00 42.01 101 TYR A C 1
ATOM 744 O O . TYR A 1 101 ? 34.536 8.377 -0.948 1.00 42.17 101 TYR A O 1
ATOM 753 N N . ASP A 1 102 ? 36.002 6.880 -1.768 1.00 42.47 102 ASP A N 1
ATOM 754 C CA . ASP A 1 102 ? 34.961 6.015 -2.310 1.00 44.36 102 ASP A CA 1
ATOM 755 C C . ASP A 1 102 ? 34.029 5.486 -1.226 1.00 44.06 102 ASP A C 1
ATOM 756 O O . ASP A 1 102 ? 32.815 5.428 -1.418 1.00 44.14 102 ASP A O 1
ATOM 761 N N . LEU A 1 103 ? 34.597 5.089 -0.092 1.00 43.66 103 LEU A N 1
ATOM 762 C CA . LEU A 1 103 ? 33.790 4.581 1.009 1.00 43.59 103 LEU A CA 1
ATOM 763 C C . LEU A 1 103 ? 33.005 5.716 1.642 1.00 43.98 103 LEU A C 1
ATOM 764 O O . LEU A 1 103 ? 31.849 5.546 2.023 1.00 44.32 103 LEU A O 1
ATOM 769 N N . ALA A 1 104 ? 33.644 6.877 1.746 1.00 44.55 104 ALA A N 1
ATOM 770 C CA . ALA A 1 104 ? 33.032 8.056 2.350 1.00 44.59 104 ALA A CA 1
ATOM 771 C C . ALA A 1 104 ? 31.741 8.507 1.673 1.00 44.50 104 ALA A C 1
ATOM 772 O O . ALA A 1 104 ? 30.926 9.195 2.284 1.00 45.05 104 ALA A O 1
ATOM 774 N N . GLN A 1 105 ? 31.554 8.123 0.415 1.00 44.45 105 GLN A N 1
ATOM 775 C CA . GLN A 1 105 ? 30.358 8.515 -0.323 1.00 43.98 105 GLN A CA 1
ATOM 776 C C . GLN A 1 105 ? 29.098 7.753 0.070 1.00 42.73 105 GLN A C 1
ATOM 777 O O . GLN A 1 105 ? 27.997 8.292 -0.001 1.00 44.12 105 GLN A O 1
ATOM 783 N N . GLN A 1 106 ? 29.255 6.504 0.488 1.00 41.12 106 GLN A N 1
ATOM 784 C CA . GLN A 1 106 ? 28.106 5.685 0.864 1.00 40.75 106 GLN A CA 1
ATOM 785 C C . GLN A 1 106 ? 27.560 5.996 2.259 1.00 37.88 106 GLN A C 1
ATOM 786 O O . GLN A 1 106 ? 26.545 5.434 2.673 1.00 37.61 106 GLN A O 1
ATOM 792 N N . ALA A 1 107 ? 28.229 6.892 2.980 1.00 35.08 107 ALA A N 1
ATOM 793 C CA . ALA A 1 107 ? 27.800 7.258 4.328 1.00 32.60 107 ALA A CA 1
ATOM 794 C C . ALA A 1 107 ? 26.667 8.277 4.284 1.00 30.46 107 ALA A C 1
ATOM 795 O O . ALA A 1 107 ? 26.605 9.105 3.385 1.00 29.58 107 ALA A O 1
ATOM 797 N N . LYS A 1 108 ? 25.765 8.204 5.254 1.00 30.67 108 LYS A N 1
ATOM 798 C CA . LYS A 1 108 ? 24.650 9.141 5.311 1.00 29.36 108 LYS A CA 1
ATOM 799 C C . LYS A 1 108 ? 25.229 10.493 5.710 1.00 28.99 108 LYS A C 1
ATOM 800 O O . LYS A 1 108 ? 24.812 11.544 5.215 1.00 27.89 108 LYS A O 1
ATOM 806 N N . THR A 1 109 ? 26.211 10.443 6.603 1.00 27.27 109 THR A N 1
ATOM 807 C CA . THR A 1 109 ? 26.882 11.632 7.103 1.00 26.25 109 THR A CA 1
ATOM 808 C C . THR A 1 109 ? 27.725 12.258 6.004 1.00 25.45 109 THR A C 1
ATOM 809 O O . THR A 1 109 ? 28.253 11.547 5.154 1.00 28.38 109 THR A O 1
ATOM 813 N N . ASN A 1 110 ? 27.843 13.583 6.008 1.00 22.89 110 ASN A N 1
ATOM 814 C CA . ASN A 1 110 ? 28.692 14.242 5.024 1.00 23.84 110 ASN A CA 1
ATOM 815 C C . ASN A 1 110 ? 30.100 14.038 5.561 1.00 24.15 110 ASN A C 1
ATOM 816 O O . ASN A 1 110 ? 30.366 14.312 6.733 1.00 24.38 110 ASN A O 1
ATOM 821 N N . VAL A 1 111 ? 30.996 13.547 4.716 1.00 24.22 111 VAL A N 1
ATOM 822 C CA . VAL A 1 111 ? 32.365 13.303 5.135 1.00 22.88 111 VAL A CA 1
ATOM 823 C C . VAL A 1 111 ? 33.378 14.045 4.282 1.00 24.15 111 VAL A C 1
ATOM 824 O O . VAL A 1 111 ? 33.418 13.879 3.064 1.00 25.87 111 VAL A O 1
ATOM 828 N N . PHE A 1 112 ? 34.183 14.877 4.931 1.00 23.32 112 PHE A N 1
ATOM 829 C CA . PHE A 1 112 ? 35.239 15.614 4.252 1.00 24.44 112 PHE A CA 1
ATOM 830 C C . PHE A 1 112 ? 36.524 15.142 4.899 1.00 25.46 112 PHE A C 1
ATOM 831 O O . PHE A 1 112 ? 36.490 14.418 5.900 1.00 25.95 112 PHE A O 1
ATOM 839 N N . GLY A 1 113 ? 37.655 15.535 4.338 1.00 24.25 113 GLY A N 1
ATOM 840 C CA . GLY A 1 113 ? 38.904 15.110 4.926 1.00 24.99 113 GLY A CA 1
ATOM 841 C C . GLY A 1 113 ? 40.067 16.035 4.668 1.00 25.20 113 GLY A C 1
ATOM 842 O O . GLY A 1 113 ? 40.050 16.839 3.739 1.00 26.05 113 GLY A O 1
ATOM 843 N N . LEU A 1 114 ? 41.065 15.930 5.535 1.00 25.34 114 LEU A N 1
ATOM 844 C CA . LEU A 1 114 ? 42.300 16.687 5.426 1.00 26.20 114 LEU A CA 1
ATOM 845 C C . LEU A 1 114 ? 43.286 15.655 4.918 1.00 25.20 114 LEU A C 1
ATOM 846 O O . LEU A 1 114 ? 43.275 14.513 5.374 1.00 25.38 114 LEU A O 1
ATOM 851 N N . VAL A 1 115 ? 44.130 16.034 3.969 1.00 26.50 115 VAL A N 1
ATOM 852 C CA . VAL A 1 115 ? 45.106 15.090 3.455 1.00 27.53 115 VAL A CA 1
ATOM 853 C C . VAL A 1 115 ? 46.381 15.238 4.267 1.00 26.55 115 VAL A C 1
ATOM 854 O O . VAL A 1 115 ? 46.873 16.344 4.465 1.00 27.09 115 VAL A O 1
ATOM 858 N N . ASN A 1 116 ? 46.893 14.119 4.763 1.00 27.13 116 ASN A N 1
ATOM 859 C CA . ASN A 1 116 ? 48.116 14.119 5.559 1.00 27.63 116 ASN A CA 1
ATOM 860 C C . ASN A 1 116 ? 49.242 14.495 4.613 1.00 28.54 116 ASN A C 1
ATOM 861 O O . ASN A 1 116 ? 49.262 14.033 3.478 1.00 30.64 116 ASN A O 1
ATOM 866 N N . ILE A 1 117 ? 50.179 15.323 5.060 1.00 29.50 117 ILE A N 1
ATOM 867 C CA . ILE A 1 117 ? 51.283 15.702 4.185 1.00 29.50 117 ILE A CA 1
ATOM 868 C C . ILE A 1 117 ? 52.169 14.499 3.869 1.00 30.75 117 ILE A C 1
ATOM 869 O O . ILE A 1 117 ? 52.974 14.544 2.942 1.00 30.77 117 ILE A O 1
ATOM 874 N N . SER A 1 118 ? 52.018 13.427 4.645 1.00 31.95 118 SER A N 1
ATOM 875 C CA . SER A 1 118 ? 52.773 12.192 4.418 1.00 34.48 118 SER A CA 1
ATOM 876 C C . SER A 1 118 ? 51.878 11.297 3.547 1.00 35.21 118 SER A C 1
ATOM 877 O O . SER A 1 118 ? 50.792 10.898 3.972 1.00 34.89 118 SER A O 1
ATOM 880 N N . LYS A 1 119 ? 52.339 10.983 2.339 1.00 37.29 119 LYS A N 1
ATOM 881 C CA . LYS A 1 119 ? 51.559 10.195 1.380 1.00 38.58 119 LYS A CA 1
ATOM 882 C C . LYS A 1 119 ? 50.765 8.972 1.845 1.00 39.17 119 LYS A C 1
ATOM 883 O O . LYS A 1 119 ? 49.743 8.645 1.240 1.00 39.92 119 LYS A O 1
ATOM 889 N N . TRP A 1 120 ? 51.205 8.287 2.896 1.00 38.84 120 TRP A N 1
ATOM 890 C CA . TRP A 1 120 ? 50.449 7.124 3.355 1.00 39.29 120 TRP A CA 1
ATOM 891 C C . TRP A 1 120 ? 49.616 7.401 4.601 1.00 37.67 120 TRP A C 1
ATOM 892 O O . TRP A 1 120 ? 49.066 6.485 5.208 1.00 36.26 120 TRP A O 1
ATOM 903 N N . GLY A 1 121 ? 49.508 8.669 4.974 1.00 36.42 121 GLY A N 1
ATOM 904 C CA . GLY A 1 121 ? 48.731 9.006 6.149 1.00 37.61 121 GLY A CA 1
ATOM 905 C C . GLY A 1 121 ? 49.348 8.467 7.427 1.00 37.57 121 GLY A C 1
ATOM 906 O O . GLY A 1 121 ? 50.568 8.425 7.577 1.00 35.57 121 GLY A O 1
ATOM 907 N N . ILE A 1 122 ? 48.497 8.037 8.347 1.00 38.53 122 ILE A N 1
ATOM 908 C CA . ILE A 1 122 ? 48.951 7.522 9.633 1.00 42.46 122 ILE A CA 1
ATOM 909 C C . ILE A 1 122 ? 49.131 6.006 9.671 1.00 43.17 122 ILE A C 1
ATOM 910 O O . ILE A 1 122 ? 48.918 5.395 10.713 1.00 43.46 122 ILE A O 1
ATOM 915 N N . VAL A 1 123 ? 49.512 5.399 8.550 1.00 46.20 123 VAL A N 1
ATOM 916 C CA . VAL A 1 123 ? 49.708 3.948 8.513 1.00 48.55 123 VAL A CA 1
ATOM 917 C C . VAL A 1 123 ? 50.560 3.514 9.702 1.00 49.54 123 VAL A C 1
ATOM 918 O O . VAL A 1 123 ? 50.154 2.663 10.494 1.00 49.92 123 VAL A O 1
ATOM 922 N N . ALA A 1 124 ? 51.742 4.104 9.822 1.00 50.22 124 ALA A N 1
ATOM 923 C CA . ALA A 1 124 ? 52.625 3.801 10.936 1.00 52.31 124 ALA A CA 1
ATOM 924 C C . ALA A 1 124 ? 52.311 4.849 11.997 1.00 52.02 124 ALA A C 1
ATOM 925 O O . ALA A 1 124 ? 51.364 5.616 11.847 1.00 53.59 124 ALA A O 1
ATOM 927 N N . GLN A 1 125 ? 53.094 4.887 13.065 1.00 52.07 125 GLN A N 1
ATOM 928 C CA . GLN A 1 125 ? 52.860 5.871 14.115 1.00 51.12 125 GLN A CA 1
ATOM 929 C C . GLN A 1 125 ? 53.731 7.100 13.877 1.00 48.47 125 GLN A C 1
ATOM 930 O O . GLN A 1 125 ? 53.406 8.198 14.324 1.00 47.70 125 GLN A O 1
ATOM 936 N N . ASP A 1 126 ? 54.832 6.905 13.159 1.00 45.41 126 ASP A N 1
ATOM 937 C CA . ASP A 1 126 ? 55.774 7.985 12.874 1.00 42.37 126 ASP A CA 1
ATOM 938 C C . ASP A 1 126 ? 55.864 8.307 11.387 1.00 39.92 126 ASP A C 1
ATOM 939 O O . ASP A 1 126 ? 56.939 8.226 10.792 1.00 38.55 126 ASP A O 1
ATOM 944 N N . GLU A 1 127 ? 54.743 8.698 10.791 1.00 37.28 127 GLU A N 1
ATOM 945 C CA . GLU A 1 127 ? 54.726 8.994 9.365 1.00 35.44 127 GLU A CA 1
ATOM 946 C C . GLU A 1 127 ? 55.489 10.243 8.931 1.00 33.34 127 GLU A C 1
ATOM 947 O O . GLU A 1 127 ? 55.533 10.562 7.746 1.00 32.14 127 GLU A O 1
ATOM 953 N N . LEU A 1 128 ? 56.100 10.946 9.880 1.00 31.19 128 LEU A N 1
ATOM 954 C CA . LEU A 1 128 ? 56.886 12.127 9.535 1.00 30.71 128 LEU A CA 1
ATOM 955 C C . LEU A 1 128 ? 58.368 11.902 9.859 1.00 31.25 128 LEU A C 1
ATOM 956 O O . LEU A 1 128 ? 59.192 12.806 9.719 1.00 31.93 128 LEU A O 1
ATOM 961 N N . ALA A 1 129 ? 58.694 10.680 10.278 1.00 31.75 129 ALA A N 1
ATOM 962 C CA . ALA A 1 129 ? 60.064 10.299 10.613 1.00 32.79 129 ALA A CA 1
ATOM 963 C C . ALA A 1 129 ? 60.887 10.118 9.334 1.00 34.26 129 ALA A C 1
ATOM 964 O O . ALA A 1 129 ? 62.101 10.316 9.331 1.00 34.16 129 ALA A O 1
ATOM 966 N N . ASP A 1 130 ? 60.214 9.734 8.252 1.00 36.22 130 ASP A N 1
ATOM 967 C CA . ASP A 1 130 ? 60.859 9.549 6.951 1.00 37.18 130 ASP A CA 1
ATOM 968 C C . ASP A 1 130 ? 60.339 10.653 6.034 1.00 36.79 130 ASP A C 1
ATOM 969 O O . ASP A 1 130 ? 59.218 10.576 5.537 1.00 37.99 130 ASP A O 1
ATOM 974 N N . LEU A 1 131 ? 61.158 11.672 5.810 1.00 37.15 131 LEU A N 1
ATOM 975 C CA . LEU A 1 131 ? 60.773 12.806 4.978 1.00 38.51 131 LEU A CA 1
ATOM 976 C C . LEU A 1 131 ? 60.450 12.523 3.511 1.00 40.07 131 LEU A C 1
ATOM 977 O O . LEU A 1 131 ? 59.756 13.312 2.866 1.00 40.90 131 LEU A O 1
ATOM 982 N N . SER A 1 132 ? 60.945 11.416 2.972 1.00 40.54 132 SER A N 1
ATOM 983 C CA . SER A 1 132 ? 60.667 11.103 1.575 1.00 42.69 132 SER A CA 1
ATOM 984 C C . SER A 1 132 ? 59.172 10.877 1.372 1.00 42.43 132 SER A C 1
ATOM 985 O O . SER A 1 132 ? 58.658 11.040 0.265 1.00 42.99 132 SER A O 1
ATOM 988 N N . LYS A 1 133 ? 58.480 10.506 2.447 1.00 42.06 133 LYS A N 1
ATOM 989 C CA . LYS A 1 133 ? 57.042 10.259 2.390 1.00 41.23 133 LYS A CA 1
ATOM 990 C C . LYS A 1 133 ? 56.259 11.555 2.235 1.00 39.46 133 LYS A C 1
ATOM 991 O O . LYS A 1 133 ? 55.089 11.542 1.850 1.00 40.98 133 LYS A O 1
ATOM 997 N N . VAL A 1 134 ? 56.909 12.671 2.538 1.00 37.06 134 VAL A N 1
ATOM 998 C CA . VAL A 1 134 ? 56.272 13.977 2.450 1.00 36.69 134 VAL A CA 1
ATOM 999 C C . VAL A 1 134 ? 56.558 14.655 1.114 1.00 38.22 134 VAL A C 1
ATOM 1000 O O . VAL A 1 134 ? 57.445 15.506 1.020 1.00 37.42 134 VAL A O 1
ATOM 1004 N N . GLN A 1 135 ? 55.803 14.275 0.085 1.00 39.54 135 GLN A N 1
ATOM 1005 C CA . GLN A 1 135 ? 55.977 14.853 -1.249 1.00 42.09 135 GLN A CA 1
ATOM 1006 C C . GLN A 1 135 ? 54.929 15.920 -1.534 1.00 41.48 135 GLN A C 1
ATOM 1007 O O . GLN A 1 135 ? 53.739 15.620 -1.635 1.00 42.53 135 GLN A O 1
ATOM 1013 N N . ALA A 1 136 ? 55.374 17.164 -1.670 1.00 41.25 136 ALA A N 1
ATOM 1014 C CA . ALA A 1 136 ? 54.467 18.273 -1.948 1.00 42.33 136 ALA A CA 1
ATOM 1015 C C . ALA A 1 136 ? 53.617 17.989 -3.185 1.00 43.27 136 ALA A C 1
ATOM 1016 O O . ALA A 1 136 ? 52.412 18.249 -3.196 1.00 42.69 136 ALA A O 1
ATOM 1018 N N . SER A 1 137 ? 54.255 17.450 -4.219 1.00 42.69 137 SER A N 1
ATOM 1019 C CA . SER A 1 137 ? 53.573 17.142 -5.467 1.00 44.16 137 SER A CA 1
ATOM 1020 C C . SER A 1 137 ? 52.382 16.226 -5.280 1.00 43.38 137 SER A C 1
ATOM 1021 O O . SER A 1 137 ? 51.310 16.474 -5.832 1.00 43.19 137 SER A O 1
ATOM 1024 N N . LEU A 1 138 ? 52.571 15.160 -4.512 1.00 42.92 138 LEU A N 1
ATOM 1025 C CA . LEU A 1 138 ? 51.490 14.211 -4.287 1.00 43.20 138 LEU A CA 1
ATOM 1026 C C . LEU A 1 138 ? 50.307 14.853 -3.575 1.00 42.95 138 LEU A C 1
ATOM 1027 O O . LEU A 1 138 ? 49.156 14.510 -3.843 1.00 43.57 138 LEU A O 1
ATOM 1032 N N . VAL A 1 139 ? 50.587 15.786 -2.672 1.00 42.27 139 VAL A N 1
ATOM 1033 C CA . VAL A 1 139 ? 49.517 16.454 -1.942 1.00 43.03 139 VAL A CA 1
ATOM 1034 C C . VAL A 1 139 ? 48.733 17.350 -2.890 1.00 43.10 139 VAL A C 1
ATOM 1035 O O . VAL A 1 139 ? 47.502 17.360 -2.871 1.00 43.66 139 VAL A O 1
ATOM 1039 N N . LYS A 1 140 ? 49.455 18.096 -3.721 1.00 43.47 140 LYS A N 1
ATOM 1040 C CA . LYS A 1 140 ? 48.838 18.992 -4.693 1.00 42.97 140 LYS A CA 1
ATOM 1041 C C . LYS A 1 140 ? 47.893 18.220 -5.609 1.00 42.20 140 LYS A C 1
ATOM 1042 O O . LYS A 1 140 ? 46.783 18.670 -5.897 1.00 41.24 140 LYS A O 1
ATOM 1048 N N . LYS A 1 141 ? 48.341 17.054 -6.063 1.00 41.33 141 LYS A N 1
ATOM 1049 C CA . LYS A 1 141 ? 47.534 16.224 -6.946 1.00 41.33 141 LYS A CA 1
ATOM 1050 C C . LYS A 1 141 ? 46.243 15.776 -6.277 1.00 39.44 141 LYS A C 1
ATOM 1051 O O . LYS A 1 141 ? 45.190 15.733 -6.911 1.00 39.66 141 LYS A O 1
ATOM 1057 N N . ALA A 1 142 ? 46.314 15.441 -4.994 1.00 37.58 142 ALA A N 1
ATOM 1058 C CA . ALA A 1 142 ? 45.116 15.007 -4.288 1.00 36.32 142 ALA A CA 1
ATOM 1059 C C . ALA A 1 142 ? 44.125 16.166 -4.206 1.00 34.10 142 ALA A C 1
ATOM 1060 O O . ALA A 1 142 ? 42.933 15.997 -4.454 1.00 34.76 142 ALA A O 1
ATOM 1062 N N . ILE A 1 143 ? 44.635 17.345 -3.869 1.00 32.92 143 ILE A N 1
ATOM 1063 C CA . ILE A 1 143 ? 43.801 18.532 -3.746 1.00 32.42 143 ILE A CA 1
ATOM 1064 C C . ILE A 1 143 ? 43.111 18.884 -5.063 1.00 33.12 143 ILE A C 1
ATOM 1065 O O . ILE A 1 143 ? 41.966 19.333 -5.065 1.00 32.29 143 ILE A O 1
ATOM 1070 N N . GLN A 1 144 ? 43.796 18.667 -6.182 1.00 33.72 144 GLN A N 1
ATOM 1071 C CA . GLN A 1 144 ? 43.218 18.967 -7.489 1.00 35.45 144 GLN A CA 1
ATOM 1072 C C . GLN A 1 144 ? 42.320 17.829 -7.961 1.00 37.08 144 GLN A C 1
ATOM 1073 O O . GLN A 1 144 ? 41.438 18.025 -8.801 1.00 38.90 144 GLN A O 1
ATOM 1079 N N . GLU A 1 145 ? 42.541 16.641 -7.408 1.00 38.80 145 GLU A N 1
ATOM 1080 C CA . GLU A 1 145 ? 41.764 15.464 -7.777 1.00 40.59 145 GLU A CA 1
ATOM 1081 C C . GLU A 1 145 ? 40.429 15.332 -7.047 1.00 40.78 145 GLU A C 1
ATOM 1082 O O . GLU A 1 145 ? 39.462 14.813 -7.608 1.00 42.46 145 GLU A O 1
ATOM 1088 N N . LEU A 1 146 ? 40.370 15.794 -5.801 1.00 39.68 146 LEU A N 1
ATOM 1089 C CA . LEU A 1 146 ? 39.138 15.700 -5.023 1.00 37.17 146 LEU A CA 1
ATOM 1090 C C . LEU A 1 146 ? 38.810 17.013 -4.310 1.00 37.52 146 LEU A C 1
ATOM 1091 O O . LEU A 1 146 ? 38.883 17.098 -3.087 1.00 37.73 146 LEU A O 1
ATOM 1096 N N . PRO A 1 147 ? 38.444 18.057 -5.073 1.00 37.51 147 PRO A N 1
ATOM 1097 C CA . PRO A 1 147 ? 38.106 19.365 -4.501 1.00 38.26 147 PRO A CA 1
ATOM 1098 C C . PRO A 1 147 ? 36.853 19.304 -3.627 1.00 38.78 147 PRO A C 1
ATOM 1099 O O . PRO A 1 147 ? 36.703 20.085 -2.686 1.00 39.09 147 PRO A O 1
ATOM 1103 N N . ASP A 1 148 ? 35.957 18.377 -3.951 1.00 39.35 148 ASP A N 1
ATOM 1104 C CA . ASP A 1 148 ? 34.711 18.217 -3.206 1.00 41.11 148 ASP A CA 1
ATOM 1105 C C . ASP A 1 148 ? 34.900 17.386 -1.938 1.00 39.85 148 ASP A C 1
ATOM 1106 O O . ASP A 1 148 ? 33.935 17.115 -1.222 1.00 40.91 148 ASP A O 1
ATOM 1111 N N . PHE A 1 149 ? 36.132 16.976 -1.657 1.00 35.86 149 PHE A N 1
ATOM 1112 C CA . PHE A 1 149 ? 36.380 16.150 -0.488 1.00 33.03 149 PHE A CA 1
ATOM 1113 C C . PHE A 1 149 ? 37.491 16.672 0.410 1.00 32.36 149 PHE A C 1
ATOM 1114 O O . PHE A 1 149 ? 37.343 16.705 1.628 1.00 31.54 149 PHE A O 1
ATOM 1122 N N . VAL A 1 150 ? 38.603 17.067 -0.201 1.00 30.85 150 VAL A N 1
ATOM 1123 C CA . VAL A 1 150 ? 39.757 17.580 0.523 1.00 28.78 150 VAL A CA 1
ATOM 1124 C C . VAL A 1 150 ? 39.573 19.041 0.913 1.00 29.57 150 VAL A C 1
ATOM 1125 O O . VAL A 1 150 ? 39.541 19.914 0.050 1.00 30.14 150 VAL A O 1
ATOM 1129 N N . VAL A 1 151 ? 39.473 19.314 2.211 1.00 28.11 151 VAL A N 1
ATOM 1130 C CA . VAL A 1 151 ? 39.285 20.691 2.658 1.00 26.89 151 VAL A CA 1
ATOM 1131 C C . VAL A 1 151 ? 40.493 21.264 3.392 1.00 25.76 151 VAL A C 1
ATOM 1132 O O . VAL A 1 151 ? 40.447 22.370 3.927 1.00 24.67 151 VAL A O 1
ATOM 1136 N N . GLY A 1 152 ? 41.587 20.516 3.400 1.00 25.04 152 GLY A N 1
ATOM 1137 C CA . GLY A 1 152 ? 42.780 20.999 4.065 1.00 23.12 152 GLY A CA 1
ATOM 1138 C C . GLY A 1 152 ? 43.844 19.933 4.147 1.00 21.70 152 GLY A C 1
ATOM 1139 O O . GLY A 1 152 ? 43.721 18.884 3.528 1.00 20.11 152 GLY A O 1
ATOM 1140 N N . ILE A 1 153 ? 44.976 20.127 4.999 1.00 22.55 153 ILE A N 1
ATOM 1141 C CA . ILE A 1 153 ? 46.064 19.179 5.179 1.00 23.32 153 ILE A CA 1
ATOM 1142 C C . ILE A 1 153 ? 46.320 19.016 6.682 1.00 23.74 153 ILE A C 1
ATOM 1143 O O . ILE A 1 153 ? 45.941 19.877 7.474 1.00 21.66 153 ILE A O 1
ATOM 1160 N N . ALA A 1 155 ? 49.113 17.934 9.783 1.00 21.98 155 ALA A N 1
ATOM 1161 C CA . ALA A 1 155 ? 50.507 17.783 10.178 1.00 22.61 155 ALA A CA 1
ATOM 1162 C C . ALA A 1 155 ? 50.530 17.490 11.672 1.00 22.77 155 ALA A C 1
ATOM 1163 O O . ALA A 1 155 ? 50.162 18.339 12.483 1.00 22.83 155 ALA A O 1
ATOM 1165 N N . ARG A 1 156 ? 50.947 16.283 12.037 1.00 24.45 156 ARG A N 1
ATOM 1166 C CA . ARG A 1 156 ? 50.998 15.904 13.446 1.00 25.41 156 ARG A CA 1
ATOM 1167 C C . ARG A 1 156 ? 52.377 16.176 14.017 1.00 25.30 156 ARG A C 1
ATOM 1168 O O . ARG A 1 156 ? 53.259 15.322 13.973 1.00 26.10 156 ARG A O 1
ATOM 1184 N N . SER A 1 158 ? 54.460 16.152 16.817 1.00 26.07 158 SER A N 1
ATOM 1185 C CA . SER A 1 158 ? 54.795 15.695 18.161 1.00 27.19 158 SER A CA 1
ATOM 1186 C C . SER A 1 158 ? 55.835 14.574 18.131 1.00 28.78 158 SER A C 1
ATOM 1187 O O . SER A 1 158 ? 55.980 13.860 17.135 1.00 28.61 158 SER A O 1
ATOM 1190 N N . ARG A 1 159 ? 56.552 14.442 19.242 1.00 29.54 159 ARG A N 1
ATOM 1191 C CA . ARG A 1 159 ? 57.616 13.459 19.432 1.00 30.83 159 ARG A CA 1
ATOM 1192 C C . ARG A 1 159 ? 57.546 12.124 18.694 1.00 29.93 159 ARG A C 1
ATOM 1193 O O . ARG A 1 159 ? 58.426 11.805 17.899 1.00 29.61 159 ARG A O 1
ATOM 1201 N N . THR A 1 160 ? 56.513 11.337 18.969 1.00 31.03 160 THR A N 1
ATOM 1202 C CA . THR A 1 160 ? 56.380 10.021 18.358 1.00 29.70 160 THR A CA 1
ATOM 1203 C C . THR A 1 160 ? 56.079 10.039 16.863 1.00 29.48 160 THR A C 1
ATOM 1204 O O . THR A 1 160 ? 56.085 8.996 16.215 1.00 30.41 160 THR A O 1
ATOM 1208 N N . VAL A 1 161 ? 55.833 11.217 16.305 1.00 28.10 161 VAL A N 1
ATOM 1209 C CA . VAL A 1 161 ? 55.521 11.306 14.886 1.00 27.00 161 VAL A CA 1
ATOM 1210 C C . VAL A 1 161 ? 56.693 11.718 14.007 1.00 28.36 161 VAL A C 1
ATOM 1211 O O . VAL A 1 161 ? 56.913 11.137 12.943 1.00 28.35 161 VAL A O 1
ATOM 1215 N N . ILE A 1 162 ? 57.449 12.711 14.464 1.00 28.53 162 ILE A N 1
ATOM 1216 C CA . ILE A 1 162 ? 58.556 13.273 13.695 1.00 28.24 162 ILE A CA 1
ATOM 1217 C C . ILE A 1 162 ? 59.945 12.659 13.785 1.00 29.37 162 ILE A C 1
ATOM 1218 O O . ILE A 1 162 ? 60.843 13.103 13.080 1.00 29.56 162 ILE A O 1
ATOM 1223 N N . GLY A 1 163 ? 60.144 11.666 14.642 1.00 31.26 163 GLY A N 1
ATOM 1224 C CA . GLY A 1 163 ? 61.471 11.083 14.757 1.00 31.46 163 GLY A CA 1
ATOM 1225 C C . GLY A 1 163 ? 62.516 12.155 15.031 1.00 31.56 163 GLY A C 1
ATOM 1226 O O . GLY A 1 163 ? 62.437 12.856 16.034 1.00 31.19 163 GLY A O 1
ATOM 1227 N N . ASP A 1 164 ? 63.485 12.302 14.130 1.00 33.08 164 ASP A N 1
ATOM 1228 C CA . ASP A 1 164 ? 64.543 13.298 14.297 1.00 34.59 164 ASP A CA 1
ATOM 1229 C C . ASP A 1 164 ? 64.392 14.491 13.362 1.00 35.72 164 ASP A C 1
ATOM 1230 O O . ASP A 1 164 ? 65.276 15.347 13.303 1.00 36.76 164 ASP A O 1
ATOM 1235 N N . ASN A 1 165 ? 63.280 14.559 12.638 1.00 35.35 165 ASN A N 1
ATOM 1236 C CA . ASN A 1 165 ? 63.067 15.645 11.683 1.00 35.06 165 ASN A CA 1
ATOM 1237 C C . ASN A 1 165 ? 62.661 16.997 12.271 1.00 34.05 165 ASN A C 1
ATOM 1238 O O . ASN A 1 165 ? 62.417 17.949 11.532 1.00 33.90 165 ASN A O 1
ATOM 1243 N N . GLY A 1 166 ? 62.604 17.079 13.596 1.00 32.81 166 GLY A N 1
ATOM 1244 C CA . GLY A 1 166 ? 62.261 18.328 14.259 1.00 34.55 166 GLY A CA 1
ATOM 1245 C C . GLY A 1 166 ? 61.072 19.122 13.736 1.00 35.62 166 GLY A C 1
ATOM 1246 O O . GLY A 1 166 ? 59.975 18.589 13.571 1.00 35.76 166 GLY A O 1
ATOM 1247 N N . ILE A 1 167 ? 61.300 20.407 13.472 1.00 35.27 167 ILE A N 1
ATOM 1248 C CA . ILE A 1 167 ? 60.254 21.309 12.995 1.00 34.65 167 ILE A CA 1
ATOM 1249 C C . ILE A 1 167 ? 60.117 21.311 11.472 1.00 33.83 167 ILE A C 1
ATOM 1250 O O . ILE A 1 167 ? 59.147 21.844 10.925 1.00 32.68 167 ILE A O 1
ATOM 1255 N N . THR A 1 168 ? 61.088 20.711 10.796 1.00 32.46 168 THR A N 1
ATOM 1256 C CA . THR A 1 168 ? 61.105 20.657 9.338 1.00 32.47 168 THR A CA 1
ATOM 1257 C C . THR A 1 168 ? 59.784 20.240 8.678 1.00 31.62 168 THR A C 1
ATOM 1258 O O . THR A 1 168 ? 59.404 20.793 7.647 1.00 30.42 168 THR A O 1
ATOM 1262 N N . PRO A 1 169 ? 59.072 19.255 9.254 1.00 31.61 169 PRO A N 1
ATOM 1263 C CA . PRO A 1 169 ? 57.805 18.834 8.643 1.00 31.39 169 PRO A CA 1
ATOM 1264 C C . PRO A 1 169 ? 56.769 19.952 8.569 1.00 30.27 169 PRO A C 1
ATOM 1265 O O . PRO A 1 169 ? 55.994 20.027 7.612 1.00 28.89 169 PRO A O 1
ATOM 1269 N N . LEU A 1 170 ? 56.756 20.817 9.580 1.00 28.77 170 LEU A N 1
ATOM 1270 C CA . LEU A 1 170 ? 55.811 21.924 9.606 1.00 28.84 170 LEU A CA 1
ATOM 1271 C C . LEU A 1 170 ? 56.154 22.944 8.526 1.00 29.82 170 LEU A C 1
ATOM 1272 O O . LEU A 1 170 ? 55.261 23.476 7.868 1.00 31.43 170 LEU A O 1
ATOM 1277 N N . GLU A 1 171 ? 57.444 23.213 8.333 1.00 31.39 171 GLU A N 1
ATOM 1278 C CA . GLU A 1 171 ? 57.854 24.169 7.305 1.00 32.34 171 GLU A CA 1
ATOM 1279 C C . GLU A 1 171 ? 57.352 23.668 5.961 1.00 31.12 171 GLU A C 1
ATOM 1280 O O . GLU A 1 171 ? 56.871 24.444 5.144 1.00 31.56 171 GLU A O 1
ATOM 1286 N N . LEU A 1 172 ? 57.484 22.362 5.739 1.00 31.57 172 LEU A N 1
ATOM 1287 C CA . LEU A 1 172 ? 57.028 21.744 4.503 1.00 32.17 172 LEU A CA 1
ATOM 1288 C C . LEU A 1 172 ? 55.511 21.903 4.402 1.00 33.15 172 LEU A C 1
ATOM 1289 O O . LEU A 1 172 ? 54.974 22.128 3.317 1.00 33.27 172 LEU A O 1
ATOM 1294 N N . ALA A 1 173 ? 54.828 21.789 5.539 1.00 32.37 173 ALA A N 1
ATOM 1295 C CA . ALA A 1 173 ? 53.374 21.928 5.567 1.00 32.04 173 ALA A CA 1
ATOM 1296 C C . ALA A 1 173 ? 52.987 23.345 5.141 1.00 31.98 173 ALA A C 1
ATOM 1297 O O . ALA A 1 173 ? 52.075 23.533 4.340 1.00 31.23 173 ALA A O 1
ATOM 1299 N N . LYS A 1 174 ? 53.687 24.342 5.671 1.00 32.39 174 LYS A N 1
ATOM 1300 C CA . LYS A 1 174 ? 53.400 25.724 5.308 1.00 34.91 174 LYS A CA 1
ATOM 1301 C C . LYS A 1 174 ? 53.690 25.985 3.824 1.00 36.12 174 LYS A C 1
ATOM 1302 O O . LYS A 1 174 ? 52.987 26.756 3.173 1.00 35.38 174 LYS A O 1
ATOM 1308 N N . GLN A 1 175 ? 54.723 25.337 3.293 1.00 37.84 175 GLN A N 1
ATOM 1309 C CA . GLN A 1 175 ? 55.085 25.494 1.886 1.00 39.48 175 GLN A CA 1
ATOM 1310 C C . GLN A 1 175 ? 53.975 24.905 1.021 1.00 39.10 175 GLN A C 1
ATOM 1311 O O . GLN A 1 175 ? 53.528 25.524 0.055 1.00 38.61 175 GLN A O 1
ATOM 1317 N N . ILE A 1 176 ? 53.546 23.697 1.379 1.00 37.97 176 ILE A N 1
ATOM 1318 C CA . ILE A 1 176 ? 52.478 23.004 0.674 1.00 36.74 176 ILE A CA 1
ATOM 1319 C C . ILE A 1 176 ? 51.202 23.843 0.705 1.00 38.30 176 ILE A C 1
ATOM 1320 O O . ILE A 1 176 ? 50.418 23.828 -0.247 1.00 39.02 176 ILE A O 1
ATOM 1325 N N . GLN A 1 177 ? 50.996 24.566 1.804 1.00 38.66 177 GLN A N 1
ATOM 1326 C CA . GLN A 1 177 ? 49.820 25.418 1.951 1.00 39.43 177 GLN A CA 1
ATOM 1327 C C . GLN A 1 177 ? 49.935 26.556 0.947 1.00 41.16 177 GLN A C 1
ATOM 1328 O O . GLN A 1 177 ? 48.969 26.906 0.264 1.00 41.11 177 GLN A O 1
ATOM 1334 N N . GLN A 1 178 ? 51.132 27.122 0.864 1.00 42.57 178 GLN A N 1
ATOM 1335 C CA . GLN A 1 178 ? 51.416 28.215 -0.052 1.00 44.52 178 GLN A CA 1
ATOM 1336 C C . GLN A 1 178 ? 51.174 27.768 -1.497 1.00 44.09 178 GLN A C 1
ATOM 1337 O O . GLN A 1 178 ? 50.655 28.524 -2.315 1.00 44.11 178 GLN A O 1
ATOM 1343 N N . GLU A 1 179 ? 51.549 26.530 -1.797 1.00 43.35 179 GLU A N 1
ATOM 1344 C CA . GLU A 1 179 ? 51.399 25.977 -3.138 1.00 43.80 179 GLU A CA 1
ATOM 1345 C C . GLU A 1 179 ? 49.973 25.585 -3.517 1.00 43.49 179 GLU A C 1
ATOM 1346 O O . GLU A 1 179 ? 49.710 25.257 -4.676 1.00 43.41 179 GLU A O 1
ATOM 1352 N N . ASN A 1 180 ? 49.055 25.614 -2.555 1.00 42.28 180 ASN A N 1
ATOM 1353 C CA . ASN A 1 180 ? 47.676 25.243 -2.838 1.00 42.13 180 ASN A CA 1
ATOM 1354 C C . ASN A 1 180 ? 46.630 26.261 -2.378 1.00 43.43 180 ASN A C 1
ATOM 1355 O O . ASN A 1 180 ? 45.695 25.930 -1.643 1.00 41.98 180 ASN A O 1
ATOM 1360 N N . GLN A 1 181 ? 46.806 27.503 -2.815 1.00 44.37 181 GLN A N 1
ATOM 1361 C CA . GLN A 1 181 ? 45.874 28.584 -2.509 1.00 45.06 181 GLN A CA 1
ATOM 1362 C C . GLN A 1 181 ? 45.574 28.777 -1.025 1.00 43.99 181 GLN A C 1
ATOM 1363 O O . GLN A 1 181 ? 44.433 29.041 -0.650 1.00 43.04 181 GLN A O 1
ATOM 1369 N N . GLU A 1 182 ? 46.595 28.649 -0.186 1.00 42.79 182 GLU A N 1
ATOM 1370 C CA . GLU A 1 182 ? 46.425 28.831 1.251 1.00 42.36 182 GLU A CA 1
ATOM 1371 C C . GLU A 1 182 ? 45.361 27.911 1.840 1.00 38.85 182 GLU A C 1
ATOM 1372 O O . GLU A 1 182 ? 44.590 28.316 2.707 1.00 37.81 182 GLU A O 1
ATOM 1378 N N . ILE A 1 183 ? 45.323 26.672 1.365 1.00 35.29 183 ILE A N 1
ATOM 1379 C CA . ILE A 1 183 ? 44.358 25.709 1.862 1.00 33.64 183 ILE A CA 1
ATOM 1380 C C . ILE A 1 183 ? 44.543 25.587 3.379 1.00 31.61 183 ILE A C 1
ATOM 1381 O O . ILE A 1 183 ? 45.655 25.713 3.889 1.00 31.33 183 ILE A O 1
ATOM 1386 N N . PRO A 1 184 ? 43.448 25.374 4.122 1.00 30.42 184 PRO A N 1
ATOM 1387 C CA . PRO A 1 184 ? 43.542 25.252 5.582 1.00 28.88 184 PRO A CA 1
ATOM 1388 C C . PRO A 1 184 ? 44.503 24.173 6.060 1.00 27.66 184 PRO A C 1
ATOM 1389 O O . PRO A 1 184 ? 44.590 23.091 5.479 1.00 26.71 184 PRO A O 1
ATOM 1393 N N . LEU A 1 185 ? 45.219 24.484 7.133 1.00 27.44 185 LEU A N 1
ATOM 1394 C CA . LEU A 1 185 ? 46.180 23.566 7.726 1.00 27.29 185 LEU A CA 1
ATOM 1395 C C . LEU A 1 185 ? 45.823 23.285 9.183 1.00 26.54 185 LEU A C 1
ATOM 1396 O O . LEU A 1 185 ? 45.597 24.217 9.950 1.00 26.98 185 LEU A O 1
ATOM 1409 N N . VAL A 1 187 ? 47.156 21.644 12.719 1.00 21.99 187 VAL A N 1
ATOM 1410 C CA . VAL A 1 187 ? 48.384 21.216 13.376 1.00 21.96 187 VAL A CA 1
ATOM 1411 C C . VAL A 1 187 ? 48.116 20.523 14.701 1.00 20.85 187 VAL A C 1
ATOM 1412 O O . VAL A 1 187 ? 47.476 21.065 15.597 1.00 21.95 187 VAL A O 1
ATOM 1416 N N . HIS A 1 188 ? 48.606 19.299 14.806 1.00 22.34 188 HIS A N 1
ATOM 1417 C CA . HIS A 1 188 ? 48.465 18.509 16.012 1.00 21.36 188 HIS A CA 1
ATOM 1418 C C . HIS A 1 188 ? 49.714 18.748 16.853 1.00 22.27 188 HIS A C 1
ATOM 1419 O O . HIS A 1 188 ? 50.826 18.821 16.325 1.00 23.46 188 HIS A O 1
ATOM 1426 N N . ILE A 1 189 ? 49.520 18.917 18.155 1.00 22.61 189 ILE A N 1
ATOM 1427 C CA . ILE A 1 189 ? 50.633 19.124 19.071 1.00 22.55 189 ILE A CA 1
ATOM 1428 C C . ILE A 1 189 ? 50.537 18.077 20.168 1.00 23.19 189 ILE A C 1
ATOM 1429 O O . ILE A 1 189 ? 49.455 17.571 20.471 1.00 24.66 189 ILE A O 1
ATOM 1434 N N . GLY A 1 190 ? 51.679 17.742 20.746 1.00 23.91 190 GLY A N 1
ATOM 1435 C CA . GLY A 1 190 ? 51.719 16.765 21.811 1.00 24.64 190 GLY A CA 1
ATOM 1436 C C . GLY A 1 190 ? 53.000 16.999 22.577 1.00 27.40 190 GLY A C 1
ATOM 1437 O O . GLY A 1 190 ? 53.333 18.140 22.910 1.00 27.39 190 GLY A O 1
ATOM 1438 N N . SER A 1 191 ? 53.725 15.920 22.845 1.00 27.86 191 SER A N 1
ATOM 1439 C CA . SER A 1 191 ? 54.987 15.998 23.563 1.00 28.96 191 SER A CA 1
ATOM 1440 C C . SER A 1 191 ? 56.054 16.607 22.662 1.00 28.51 191 SER A C 1
ATOM 1441 O O . SER A 1 191 ? 55.944 16.563 21.437 1.00 29.00 191 SER A O 1
ATOM 1444 N N . ALA A 1 192 ? 57.086 17.176 23.272 1.00 26.91 192 ALA A N 1
ATOM 1445 C CA . ALA A 1 192 ? 58.180 17.766 22.510 1.00 27.43 192 ALA A CA 1
ATOM 1446 C C . ALA A 1 192 ? 59.147 16.627 22.198 1.00 27.27 192 ALA A C 1
ATOM 1447 O O . ALA A 1 192 ? 59.206 15.643 22.935 1.00 25.56 192 ALA A O 1
ATOM 1449 N N . PRO A 1 193 ? 59.912 16.737 21.103 1.00 28.78 193 PRO A N 1
ATOM 1450 C CA . PRO A 1 193 ? 59.943 17.843 20.141 1.00 28.93 193 PRO A CA 1
ATOM 1451 C C . PRO A 1 193 ? 58.827 17.751 19.106 1.00 28.09 193 PRO A C 1
ATOM 1452 O O . PRO A 1 193 ? 58.257 16.688 18.889 1.00 29.88 193 PRO A O 1
ATOM 1456 N N . PRO A 1 194 ? 58.511 18.873 18.448 1.00 27.88 194 PRO A N 1
ATOM 1457 C CA . PRO A 1 194 ? 59.181 20.158 18.678 1.00 28.50 194 PRO A CA 1
ATOM 1458 C C . PRO A 1 194 ? 58.578 20.852 19.888 1.00 30.73 194 PRO A C 1
ATOM 1459 O O . PRO A 1 194 ? 57.551 20.422 20.413 1.00 30.21 194 PRO A O 1
ATOM 1463 N N . HIS A 1 195 ? 59.218 21.929 20.322 1.00 32.95 195 HIS A N 1
ATOM 1464 C CA . HIS A 1 195 ? 58.719 22.705 21.445 1.00 34.48 195 HIS A CA 1
ATOM 1465 C C . HIS A 1 195 ? 57.549 23.537 20.927 1.00 32.27 195 HIS A C 1
ATOM 1466 O O . HIS A 1 195 ? 57.572 24.002 19.791 1.00 32.73 195 HIS A O 1
ATOM 1473 N N . LEU A 1 196 ? 56.529 23.709 21.759 1.00 31.24 196 LEU A N 1
ATOM 1474 C CA . LEU A 1 196 ? 55.338 24.450 21.364 1.00 30.72 196 LEU A CA 1
ATOM 1475 C C . LEU A 1 196 ? 55.620 25.826 20.773 1.00 31.60 196 LEU A C 1
ATOM 1476 O O . LEU A 1 196 ? 55.052 26.187 19.743 1.00 30.89 196 LEU A O 1
ATOM 1481 N N . ASP A 1 197 ? 56.493 26.590 21.422 1.00 31.59 197 ASP A N 1
ATOM 1482 C CA . ASP A 1 197 ? 56.819 27.931 20.954 1.00 33.29 197 ASP A CA 1
ATOM 1483 C C . ASP A 1 197 ? 57.347 27.946 19.525 1.00 32.70 197 ASP A C 1
ATOM 1484 O O . ASP A 1 197 ? 57.068 28.864 18.757 1.00 32.07 197 ASP A O 1
ATOM 1489 N N . GLU A 1 198 ? 58.104 26.918 19.170 1.00 32.59 198 GLU A N 1
ATOM 1490 C CA . GLU A 1 198 ? 58.669 26.813 17.832 1.00 33.52 198 GLU A CA 1
ATOM 1491 C C . GLU A 1 198 ? 57.546 26.524 16.834 1.00 31.41 198 GLU A C 1
ATOM 1492 O O . GLU A 1 198 ? 57.570 26.989 15.703 1.00 30.50 198 GLU A O 1
ATOM 1498 N N . ILE A 1 199 ? 56.561 25.749 17.272 1.00 31.07 199 ILE A N 1
ATOM 1499 C CA . ILE A 1 199 ? 55.416 25.397 16.440 1.00 29.48 199 ILE A CA 1
ATOM 1500 C C . ILE A 1 199 ? 54.492 26.593 16.242 1.00 30.71 199 ILE A C 1
ATOM 1501 O O . ILE A 1 199 ? 54.106 26.919 15.115 1.00 29.76 199 ILE A O 1
ATOM 1506 N N . LEU A 1 200 ? 54.138 27.238 17.347 1.00 31.96 200 LEU A N 1
ATOM 1507 C CA . LEU A 1 200 ? 53.248 28.390 17.317 1.00 33.00 200 LEU A CA 1
ATOM 1508 C C . LEU A 1 200 ? 53.845 29.540 16.525 1.00 34.51 200 LEU A C 1
ATOM 1509 O O . LEU A 1 200 ? 53.121 30.300 15.880 1.00 35.30 200 LEU A O 1
ATOM 1514 N N . ALA A 1 201 ? 55.169 29.654 16.566 1.00 34.17 201 ALA A N 1
ATOM 1515 C CA . ALA A 1 201 ? 55.865 30.718 15.855 1.00 34.64 201 ALA A CA 1
ATOM 1516 C C . ALA A 1 201 ? 55.686 30.631 14.340 1.00 34.77 201 ALA A C 1
ATOM 1517 O O . ALA A 1 201 ? 55.651 31.652 13.655 1.00 34.13 201 AL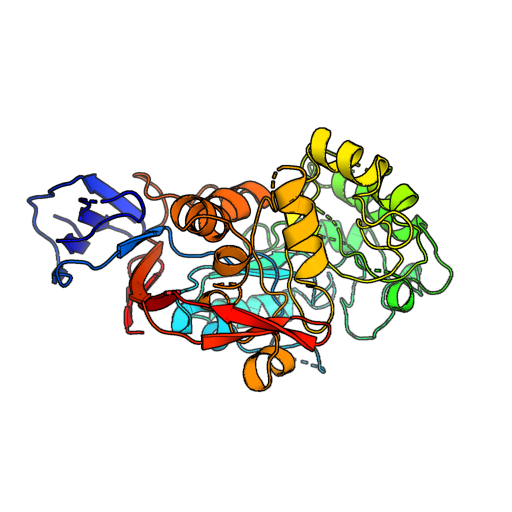A A O 1
ATOM 1519 N N . LEU A 1 202 ? 55.569 29.416 13.816 1.00 34.98 202 LEU A N 1
ATOM 1520 C CA . LEU A 1 202 ? 55.409 29.238 12.377 1.00 36.29 202 LEU A CA 1
ATOM 1521 C C . LEU A 1 202 ? 53.961 29.285 11.893 1.00 36.85 202 LEU A C 1
ATOM 1522 O O . LEU A 1 202 ? 53.702 29.463 10.703 1.00 37.41 202 LEU A O 1
ATOM 1535 N N . GLU A 1 204 ? 50.096 30.766 11.427 1.00 36.34 204 GLU A N 1
ATOM 1536 C CA . GLU A 1 204 ? 49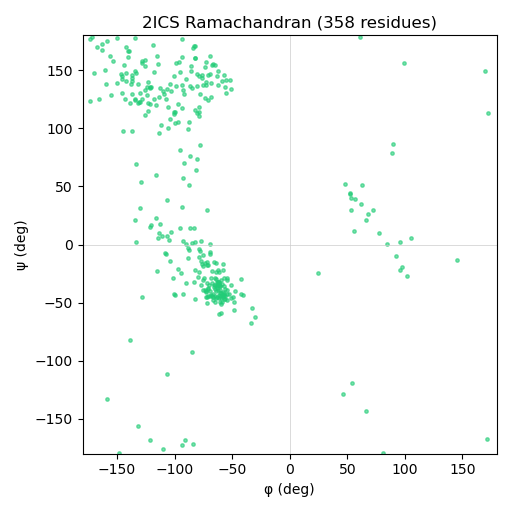.507 32.078 11.191 1.00 37.41 204 GLU A CA 1
ATOM 1537 C C . GLU A 1 204 ? 47.999 32.051 11.408 1.00 37.30 204 GLU A C 1
ATOM 1538 O O . GLU A 1 204 ? 47.399 30.982 11.559 1.00 35.14 204 GLU A O 1
ATOM 1544 N N . LYS A 1 205 ? 47.391 33.235 11.421 1.00 36.35 205 LYS A N 1
ATOM 1545 C CA . LYS A 1 205 ? 45.950 33.342 11.585 1.00 36.09 205 LYS A CA 1
ATOM 1546 C C . LYS A 1 205 ? 45.309 32.413 10.562 1.00 34.19 205 LYS A C 1
ATOM 1547 O O . LYS A 1 205 ? 45.710 32.399 9.398 1.00 32.18 205 LYS A O 1
ATOM 1553 N N . GLY A 1 206 ? 44.325 31.630 10.996 1.00 32.47 206 GLY A N 1
ATOM 1554 C CA . GLY A 1 206 ? 43.667 30.717 10.080 1.00 27.87 206 GLY A CA 1
ATOM 1555 C C . GLY A 1 206 ? 44.151 29.288 10.233 1.00 27.05 206 GLY A C 1
ATOM 1556 O O . GLY A 1 206 ? 43.421 28.347 9.917 1.00 25.77 206 GLY A O 1
ATOM 1557 N N . ASP A 1 207 ? 45.389 29.118 10.692 1.00 26.55 207 ASP A N 1
ATOM 1558 C CA . ASP A 1 207 ? 45.930 27.780 10.900 1.00 24.36 207 ASP A CA 1
ATOM 1559 C C . ASP A 1 207 ? 45.230 27.242 12.137 1.00 23.97 207 ASP A C 1
ATOM 1560 O O . ASP A 1 207 ? 45.062 27.959 13.125 1.00 23.05 207 ASP A O 1
ATOM 1565 N N . VAL A 1 208 ? 44.823 25.981 12.084 1.00 22.65 208 VAL A N 1
ATOM 1566 C CA . VAL A 1 208 ? 44.111 25.371 13.192 1.00 20.50 208 VAL A CA 1
ATOM 1567 C C . VAL A 1 208 ? 45.016 24.559 14.103 1.00 20.66 208 VAL A C 1
ATOM 1568 O O . VAL A 1 208 ? 45.669 23.612 13.669 1.00 21.06 208 VAL A O 1
ATOM 1572 N N . LEU A 1 209 ? 45.050 24.945 15.374 1.00 18.79 209 LEU A N 1
ATOM 1573 C CA . LEU A 1 209 ? 45.849 24.256 16.379 1.00 18.13 209 LEU A CA 1
ATOM 1574 C C . LEU A 1 209 ? 44.921 23.288 17.107 1.00 19.32 209 LEU A C 1
ATOM 1575 O O . LEU A 1 209 ? 44.099 23.720 17.914 1.00 22.65 209 LEU A O 1
ATOM 1580 N N . THR A 1 210 ? 45.030 21.990 16.831 1.00 17.60 210 THR A N 1
ATOM 1581 C CA . THR A 1 210 ? 44.154 21.035 17.501 1.00 18.10 210 THR A CA 1
ATOM 1582 C C . THR A 1 210 ? 44.843 20.484 18.762 1.00 19.75 210 THR A C 1
ATOM 1583 O O . THR A 1 210 ? 46.062 20.613 18.915 1.00 19.07 210 THR A O 1
ATOM 1587 N N . HIS A 1 211 ? 44.058 19.905 19.672 1.00 18.33 211 HIS A N 1
ATOM 1588 C CA . HIS A 1 211 ? 44.567 19.393 20.949 1.00 18.05 211 HIS A CA 1
ATOM 1589 C C . HIS A 1 211 ? 45.009 20.590 21.795 1.00 17.39 211 HIS A C 1
ATOM 1590 O O . HIS A 1 211 ? 45.871 20.472 22.669 1.00 18.41 211 HIS A O 1
ATOM 1597 N N . CYS A 1 212 ? 44.404 21.744 21.537 1.00 19.84 212 CYS A N 1
ATOM 1598 C CA . CYS A 1 212 ? 44.770 22.979 22.224 1.00 19.91 212 CYS A CA 1
ATOM 1599 C C . CYS A 1 212 ? 44.834 22.942 23.752 1.00 20.96 212 CYS A C 1
ATOM 1600 O O . CYS A 1 212 ? 45.674 23.619 24.342 1.00 20.30 212 CYS A O 1
ATOM 1603 N N . PHE A 1 213 ? 43.957 22.177 24.399 1.00 20.96 213 PHE A N 1
ATOM 1604 C CA . PHE A 1 213 ? 43.985 22.108 25.854 1.00 20.47 213 PHE A CA 1
ATOM 1605 C C . PHE A 1 213 ? 44.532 20.792 26.393 1.00 21.85 213 PHE A C 1
ATOM 1606 O O . PHE A 1 213 ? 44.035 20.280 27.394 1.00 22.61 213 PHE A O 1
ATOM 1614 N N . ASN A 1 214 ? 45.554 20.238 25.743 1.00 23.16 214 ASN A N 1
ATOM 1615 C CA . ASN A 1 214 ? 46.130 18.993 26.233 1.00 24.20 214 ASN A CA 1
ATOM 1616 C C . ASN A 1 214 ? 46.931 19.317 27.495 1.00 25.93 214 ASN A C 1
ATOM 1617 O O . ASN A 1 214 ? 47.418 20.438 27.657 1.00 25.27 214 ASN A O 1
ATOM 1622 N N . GLY A 1 215 ? 47.062 18.341 28.388 1.00 26.18 215 GLY A N 1
ATOM 1623 C CA . GLY A 1 215 ? 47.774 18.579 29.631 1.00 28.03 215 GLY A CA 1
ATOM 1624 C C . GLY A 1 215 ? 49.239 18.197 29.684 1.00 28.13 215 GLY A C 1
ATOM 1625 O O . GLY A 1 215 ? 49.820 18.136 30.763 1.00 27.96 215 GLY A O 1
ATOM 1626 N N . LYS A 1 216 ? 49.844 17.939 28.532 1.00 28.88 216 LYS A N 1
ATOM 1627 C CA . LYS A 1 216 ? 51.252 17.567 28.494 1.00 29.79 216 LYS A CA 1
ATOM 1628 C C . LYS A 1 216 ? 52.134 18.758 28.883 1.00 30.29 216 LYS A C 1
ATOM 1629 O O . LYS A 1 216 ? 51.684 19.908 28.869 1.00 29.87 216 LYS A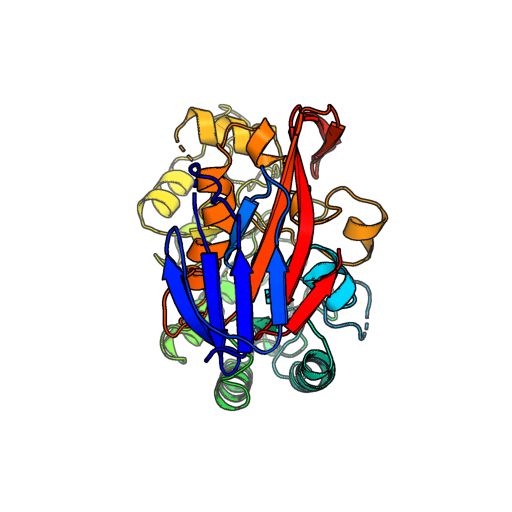 O 1
ATOM 1635 N N . GLU A 1 217 ? 53.387 18.480 29.238 1.00 30.46 217 GLU A N 1
ATOM 1636 C CA . GLU A 1 217 ? 54.330 19.528 29.631 1.00 30.49 217 GLU A CA 1
ATOM 1637 C C . GLU A 1 217 ? 54.571 20.525 28.499 1.00 28.51 217 GLU A C 1
ATOM 1638 O O . GLU A 1 217 ? 54.800 21.710 28.737 1.00 27.22 217 GLU A O 1
ATOM 1644 N N . ASN A 1 218 ? 54.532 20.029 27.267 1.00 25.58 218 ASN A N 1
ATOM 1645 C CA . ASN A 1 218 ? 54.751 20.859 26.089 1.00 25.80 218 ASN A CA 1
ATOM 1646 C C . ASN A 1 218 ? 53.451 21.524 25.629 1.00 24.86 218 ASN A C 1
ATOM 1647 O O . ASN A 1 218 ? 53.373 22.043 24.519 1.00 24.93 218 ASN A O 1
ATOM 1652 N N . GLY A 1 219 ? 52.437 21.495 26.493 1.00 25.33 219 GLY A N 1
ATOM 1653 C CA . GLY A 1 219 ? 51.149 22.101 26.180 1.00 26.44 219 GLY A CA 1
ATOM 1654 C C . GLY A 1 219 ? 51.146 23.594 26.477 1.00 26.53 219 GLY A C 1
ATOM 1655 O O . GLY A 1 219 ? 52.193 24.154 26.798 1.00 28.38 219 GLY A O 1
ATOM 1656 N N . ILE A 1 220 ? 49.983 24.240 26.393 1.00 25.13 220 ILE A N 1
ATOM 1657 C CA . ILE A 1 220 ? 49.895 25.685 26.630 1.00 24.22 220 ILE A CA 1
ATOM 1658 C C . ILE A 1 220 ? 49.942 26.135 28.097 1.00 25.43 220 ILE A C 1
ATOM 1659 O O . ILE A 1 220 ? 50.126 27.321 28.374 1.00 26.80 220 ILE A O 1
ATOM 1664 N N . LEU A 1 221 ? 49.770 25.211 29.036 1.00 24.31 221 LEU A N 1
ATOM 1665 C CA . LEU A 1 221 ? 49.820 25.594 30.442 1.00 28.17 221 LEU A CA 1
ATOM 1666 C C . LEU A 1 221 ? 51.226 25.427 31.017 1.00 29.80 221 LEU A C 1
ATOM 1667 O O . LEU A 1 221 ? 51.876 24.407 30.798 1.00 29.63 221 LEU A O 1
ATOM 1672 N N . ASP A 1 222 ? 51.701 26.444 31.731 1.00 31.96 222 ASP A N 1
ATOM 1673 C CA . ASP A 1 222 ? 53.013 26.371 32.364 1.00 34.75 222 ASP A CA 1
ATOM 1674 C C . ASP A 1 222 ? 52.724 25.736 33.718 1.00 36.46 222 ASP A C 1
ATOM 1675 O O . ASP A 1 222 ? 52.180 26.386 34.615 1.00 35.71 222 ASP A O 1
ATOM 1680 N N . GLN A 1 223 ? 53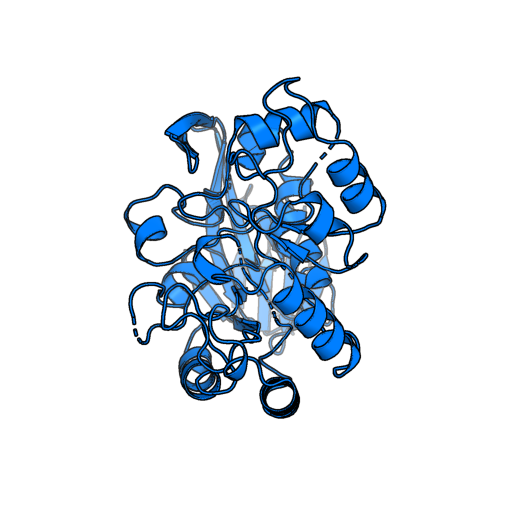.072 24.464 33.860 1.00 38.13 223 GLN A N 1
ATOM 1681 C CA . GLN A 1 223 ? 52.812 23.745 35.098 1.00 43.02 223 GLN A CA 1
ATOM 1682 C C . GLN A 1 223 ? 53.519 24.335 36.316 1.00 43.41 223 GLN A C 1
ATOM 1683 O O . GLN A 1 223 ? 53.072 24.143 37.448 1.00 43.80 223 GLN A O 1
ATOM 1689 N N . ALA A 1 224 ? 54.609 25.059 36.080 1.00 42.14 224 ALA A N 1
ATOM 1690 C CA . ALA A 1 224 ? 55.380 25.660 37.163 1.00 42.37 224 ALA A CA 1
ATOM 1691 C C . ALA A 1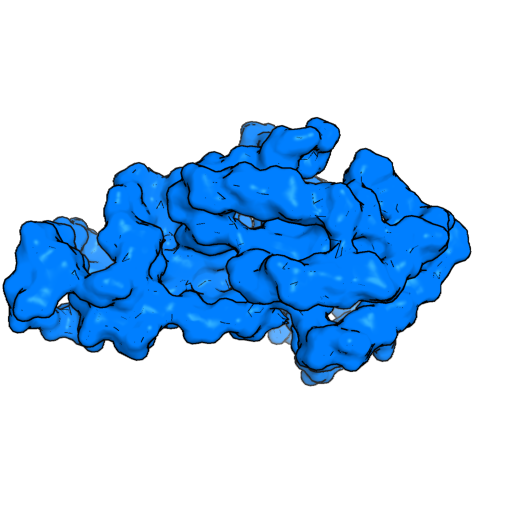 224 ? 54.696 26.866 37.801 1.00 42.50 224 ALA A C 1
ATOM 1692 O O . ALA A 1 224 ? 54.746 27.042 39.019 1.00 43.15 224 ALA A O 1
ATOM 1694 N N . THR A 1 225 ? 54.064 27.697 36.980 1.00 41.00 225 THR A N 1
ATOM 1695 C CA . THR A 1 225 ? 53.390 28.887 37.481 1.00 40.13 225 THR A CA 1
ATOM 1696 C C . THR A 1 225 ? 51.872 28.734 37.443 1.00 40.91 225 THR A C 1
ATOM 1697 O O . THR A 1 225 ? 51.136 29.571 37.970 1.00 38.86 225 THR A O 1
ATOM 1701 N N . ASP A 1 226 ? 51.414 27.654 36.818 1.00 41.51 226 ASP A N 1
ATOM 1702 C CA . ASP A 1 226 ? 49.991 27.378 36.697 1.00 41.89 226 ASP A CA 1
ATOM 1703 C C . ASP A 1 226 ? 49.323 28.491 35.897 1.00 41.10 226 ASP A C 1
ATOM 1704 O O . ASP A 1 226 ? 48.182 28.870 36.160 1.00 41.17 226 ASP A O 1
ATOM 1709 N N . LYS A 1 227 ? 50.051 29.016 34.920 1.00 39.20 227 LYS A N 1
ATOM 1710 C CA . LYS A 1 227 ? 49.540 30.077 34.065 1.00 39.04 227 LYS A CA 1
ATOM 1711 C C . LYS A 1 227 ? 49.726 29.691 32.604 1.00 37.14 227 LYS A C 1
ATOM 1712 O O . LYS A 1 227 ? 50.590 28.878 32.271 1.00 36.62 227 LYS A O 1
ATOM 1718 N N . ILE A 1 228 ? 48.915 30.271 31.731 1.00 33.89 228 ILE A N 1
ATOM 1719 C CA . ILE A 1 228 ? 49.037 29.985 30.315 1.00 32.43 228 ILE A CA 1
ATOM 1720 C C . ILE A 1 228 ? 50.282 30.677 29.780 1.00 32.48 228 ILE A C 1
ATOM 1721 O O . ILE A 1 228 ? 50.454 31.885 29.951 1.00 32.15 228 ILE A O 1
ATOM 1726 N N . LYS A 1 229 ? 51.153 29.904 29.140 1.00 31.42 229 LYS A N 1
ATOM 1727 C CA . LYS A 1 229 ? 52.392 30.441 28.589 1.00 30.49 229 LYS A CA 1
ATOM 1728 C C . LYS A 1 229 ? 52.104 31.660 27.714 1.00 32.15 229 LYS A C 1
ATOM 1729 O O . LYS A 1 229 ? 51.108 31.691 26.993 1.00 33.15 229 LYS A O 1
ATOM 1735 N N . ASP A 1 230 ? 52.974 32.664 27.790 1.00 33.16 230 ASP A N 1
ATOM 1736 C CA . ASP A 1 230 ? 52.805 33.901 27.025 1.00 34.53 230 ASP A CA 1
ATOM 1737 C C . ASP A 1 230 ? 52.752 33.738 25.514 1.00 32.92 230 ASP A C 1
ATOM 1738 O O . ASP A 1 230 ? 51.937 34.374 24.848 1.00 34.05 230 ASP A O 1
ATOM 1743 N N . PHE A 1 231 ? 53.632 32.905 24.968 1.00 32.02 231 PHE A N 1
ATOM 1744 C CA . PHE A 1 231 ? 53.664 32.706 23.530 1.00 29.75 231 PHE A CA 1
ATOM 1745 C C . PHE A 1 231 ? 52.406 32.006 23.037 1.00 29.02 231 PHE A C 1
ATOM 1746 O O . PHE A 1 231 ? 52.046 32.122 21.865 1.00 31.12 231 PHE A O 1
ATOM 1754 N N . ALA A 1 232 ? 51.730 31.288 23.931 1.00 28.16 232 ALA A N 1
ATOM 1755 C CA . ALA A 1 232 ? 50.486 30.612 23.568 1.00 27.88 232 ALA A CA 1
ATOM 1756 C C . ALA A 1 232 ? 49.422 31.704 23.410 1.00 27.40 232 ALA A C 1
ATOM 1757 O O . ALA A 1 232 ? 48.608 31.668 22.492 1.00 27.68 232 ALA A O 1
ATOM 1759 N N . TRP A 1 233 ? 49.441 32.680 24.313 1.00 27.65 233 TRP A N 1
ATOM 1760 C CA . TRP A 1 233 ? 48.504 33.795 24.244 1.00 27.27 233 TRP A CA 1
ATOM 1761 C C . TRP A 1 233 ? 48.777 34.593 22.974 1.00 27.31 233 TRP A C 1
ATOM 1762 O O . TRP A 1 233 ? 47.856 35.070 22.311 1.00 26.66 233 TRP A O 1
ATOM 1773 N N . GLN A 1 234 ? 50.053 34.734 22.640 1.00 27.87 234 GLN A N 1
ATOM 1774 C CA . GLN A 1 234 ? 50.445 35.473 21.451 1.00 28.43 234 GLN A CA 1
ATOM 1775 C C . GLN A 1 234 ? 49.868 34.834 20.195 1.00 28.85 234 GLN A C 1
ATOM 1776 O O . GLN A 1 234 ? 49.278 35.516 19.363 1.00 28.99 234 GLN A O 1
ATOM 1782 N N . ALA A 1 235 ? 50.037 33.522 20.060 1.00 28.71 235 ALA A N 1
ATOM 1783 C CA . ALA A 1 235 ? 49.515 32.809 18.902 1.00 27.29 235 ALA A CA 1
ATOM 1784 C C . ALA A 1 235 ? 47.997 32.962 18.883 1.00 27.26 235 ALA A C 1
ATOM 1785 O O . ALA A 1 235 ? 47.393 33.198 17.838 1.00 26.99 235 ALA A O 1
ATOM 1787 N N . TYR A 1 236 ? 47.386 32.819 20.053 1.00 27.68 236 TYR A N 1
ATOM 1788 C CA . TYR A 1 236 ? 45.940 32.954 20.202 1.00 28.01 236 TYR A CA 1
ATOM 1789 C C . TYR A 1 236 ? 45.516 34.356 19.764 1.00 29.12 236 TYR A C 1
ATOM 1790 O O . TYR A 1 236 ? 44.616 34.526 18.942 1.00 29.92 236 TYR A O 1
ATOM 1799 N N . ASN A 1 237 ? 46.185 35.357 20.320 1.00 30.68 237 ASN A N 1
ATOM 1800 C CA . ASN A 1 237 ? 45.891 36.748 20.018 1.00 32.42 237 ASN A CA 1
ATOM 1801 C C . ASN A 1 237 ? 46.054 37.077 18.532 1.00 33.41 237 ASN A C 1
ATOM 1802 O O . ASN A 1 237 ? 45.338 37.929 18.010 1.00 33.88 237 ASN A O 1
ATOM 1807 N N . LYS A 1 238 ? 46.967 36.391 17.841 1.00 33.92 238 LYS A N 1
ATOM 1808 C CA . LYS A 1 238 ? 47.185 36.664 16.422 1.00 33.09 238 LYS A CA 1
ATOM 1809 C C . LYS A 1 238 ? 46.239 35.925 15.473 1.00 32.58 238 LYS A C 1
ATOM 1810 O O . LYS A 1 238 ? 46.345 36.059 14.255 1.00 32.27 238 LYS A O 1
ATOM 1816 N N . GLY A 1 239 ? 45.319 35.141 16.018 1.00 30.89 239 GLY A N 1
ATOM 1817 C CA . GLY A 1 239 ? 44.374 34.459 15.154 1.00 30.75 239 GLY A CA 1
ATOM 1818 C C . GLY A 1 239 ? 44.538 32.972 14.913 1.00 29.95 239 GLY A C 1
ATOM 1819 O O . GLY A 1 239 ? 43.821 32.413 14.082 1.00 31.58 239 GLY A O 1
ATOM 1820 N N . VAL A 1 240 ? 45.478 32.323 15.591 1.00 28.29 240 VAL A N 1
ATOM 1821 C CA . VAL A 1 240 ? 45.630 30.880 15.419 1.00 27.30 240 VAL A CA 1
ATOM 1822 C C . VAL A 1 240 ? 44.368 30.265 16.036 1.00 26.45 240 VAL A C 1
ATOM 1823 O O . VAL A 1 240 ? 44.029 30.552 17.186 1.00 27.68 240 VAL A O 1
ATOM 1827 N N . VAL A 1 241 ? 43.672 29.429 15.272 1.00 24.86 241 VAL A N 1
ATOM 1828 C CA . VAL A 1 241 ? 42.432 28.809 15.742 1.00 22.55 241 VAL A CA 1
ATOM 1829 C C . VAL A 1 241 ? 42.639 27.612 16.677 1.00 22.43 241 VAL A C 1
ATOM 1830 O O . VAL A 1 241 ? 43.157 26.573 16.273 1.00 21.62 241 VAL A O 1
ATOM 1834 N N . PHE A 1 242 ? 42.227 27.769 17.932 1.00 21.96 242 PHE A N 1
ATOM 1835 C CA . PHE A 1 242 ? 42.359 26.710 18.927 1.00 22.01 242 PHE A CA 1
ATOM 1836 C C . PHE A 1 242 ? 41.214 25.702 18.809 1.00 22.12 242 PHE A C 1
ATOM 1837 O O . PHE A 1 242 ? 40.047 26.036 19.025 1.00 22.69 242 PHE A O 1
ATOM 1845 N N . ASP A 1 243 ? 41.562 24.469 18.458 1.00 20.80 243 ASP A N 1
ATOM 1846 C CA . ASP A 1 243 ? 40.583 23.396 18.284 1.00 20.86 243 ASP A CA 1
ATOM 1847 C C . ASP A 1 243 ? 40.812 22.361 19.386 1.00 18.30 243 ASP A C 1
ATOM 1848 O O . ASP A 1 243 ? 41.949 21.978 19.647 1.00 17.53 243 ASP A O 1
ATOM 1853 N N . ILE A 1 244 ? 39.736 21.912 20.024 1.00 19.97 244 ILE A N 1
ATOM 1854 C CA . ILE A 1 244 ? 39.825 20.932 21.110 1.00 19.79 244 ILE A CA 1
ATOM 1855 C C . ILE A 1 244 ? 40.464 19.581 20.751 1.00 21.12 244 ILE A C 1
ATOM 1856 O O . ILE A 1 244 ? 41.452 19.187 21.365 1.00 23.57 244 ILE A O 1
ATOM 1861 N N . GLY A 1 245 ? 39.900 18.869 19.776 1.00 22.02 245 GLY A N 1
ATOM 1862 C CA . GLY A 1 245 ? 40.437 17.567 19.399 1.00 20.12 245 GLY A CA 1
ATOM 1863 C C . GLY A 1 245 ? 40.687 16.705 20.631 1.00 20.06 245 GLY A C 1
ATOM 1864 O O . GLY A 1 245 ? 41.780 16.171 20.803 1.00 19.99 245 GLY A O 1
ATOM 1865 N N . HIS A 1 246 ? 39.665 16.562 21.476 1.00 21.03 246 HIS A N 1
ATOM 1866 C CA . HIS A 1 246 ? 39.758 15.811 22.735 1.00 20.58 246 HIS A CA 1
ATOM 1867 C C . HIS A 1 246 ? 40.684 14.604 22.706 1.00 22.07 246 HIS A C 1
ATOM 1868 O O . HIS A 1 246 ? 41.713 14.588 23.387 1.00 21.11 246 HIS A O 1
ATOM 1875 N N . GLY A 1 247 ? 40.310 13.587 21.935 1.00 22.06 247 GLY A N 1
ATOM 1876 C CA . GLY A 1 247 ? 41.142 12.405 21.827 1.00 21.87 247 GLY A CA 1
ATOM 1877 C C . GLY A 1 247 ? 41.381 11.638 23.117 1.00 22.76 247 GLY A C 1
ATOM 1878 O O . GLY A 1 247 ? 40.910 12.003 24.195 1.00 22.84 247 GLY A O 1
ATOM 1879 N N . THR A 1 248 ? 42.123 10.548 22.995 1.00 22.60 248 THR A N 1
ATOM 1880 C CA . THR A 1 248 ? 42.432 9.709 24.134 1.00 23.99 248 THR A CA 1
ATOM 1881 C C . THR A 1 248 ? 43.352 10.413 25.127 1.00 24.47 248 THR A C 1
ATOM 1882 O O . THR A 1 248 ? 43.234 10.204 26.330 1.00 24.91 248 THR A O 1
ATOM 1886 N N . ASP A 1 249 ? 44.246 11.265 24.638 1.00 24.76 249 ASP A N 1
ATOM 1887 C CA . ASP A 1 249 ? 45.174 11.948 25.535 1.00 26.83 249 ASP A CA 1
ATOM 1888 C C . ASP A 1 249 ? 45.362 13.438 25.305 1.00 25.83 249 ASP A C 1
ATOM 1889 O O . ASP A 1 249 ? 46.350 14.004 25.762 1.00 26.68 249 ASP A O 1
ATOM 1894 N N . SER A 1 250 ? 44.418 14.096 24.646 1.00 23.61 250 SER A N 1
ATOM 1895 C CA . SER A 1 250 ? 44.616 15.507 24.358 1.00 23.84 250 SER A CA 1
ATOM 1896 C C . SER A 1 250 ? 43.736 16.571 25.006 1.00 23.06 250 SER A C 1
ATOM 1897 O O . SER A 1 250 ? 43.798 17.738 24.607 1.00 23.78 250 SER A O 1
ATOM 1900 N N . PHE A 1 251 ? 42.923 16.196 25.990 1.00 23.08 251 PHE A N 1
ATOM 1901 C CA . PHE A 1 251 ? 42.079 17.181 26.667 1.00 20.96 251 PHE A CA 1
ATOM 1902 C C . PHE A 1 251 ? 42.189 17.086 28.183 1.00 21.07 251 PHE A C 1
ATOM 1903 O O . PHE A 1 251 ? 41.905 16.050 28.776 1.00 21.09 251 PHE A O 1
ATOM 1911 N N . ASN A 1 252 ? 42.573 18.194 28.803 1.00 22.30 252 ASN A N 1
ATOM 1912 C CA . ASN A 1 252 ? 42.752 18.258 30.245 1.00 23.12 252 ASN A CA 1
ATOM 1913 C C . ASN A 1 252 ? 41.839 19.343 30.834 1.00 24.53 252 ASN A C 1
ATOM 1914 O O . ASN A 1 252 ? 41.915 20.509 30.440 1.00 25.27 252 ASN A O 1
ATOM 1919 N N . PHE A 1 253 ? 40.958 18.944 31.754 1.00 26.16 253 PHE A N 1
ATOM 1920 C CA . PHE A 1 253 ? 40.023 19.873 32.402 1.00 26.94 253 PHE A CA 1
ATOM 1921 C C . PHE A 1 253 ? 40.729 21.062 33.044 1.00 27.35 253 PHE A C 1
ATOM 1922 O O . PHE A 1 253 ? 40.322 22.213 32.861 1.00 27.83 253 PHE A O 1
ATOM 1930 N N . HIS A 1 254 ? 41.785 20.786 33.801 1.00 27.40 254 HIS A N 1
ATOM 1931 C CA . HIS A 1 254 ? 42.502 21.857 34.475 1.00 28.01 254 HIS A CA 1
ATOM 1932 C C . HIS A 1 254 ? 43.000 22.914 33.494 1.00 28.08 254 HIS A C 1
ATOM 1933 O O . HIS A 1 254 ? 42.908 24.116 33.758 1.00 27.59 254 HIS A O 1
ATOM 1940 N N . VAL A 1 255 ? 43.516 22.464 32.356 1.00 27.32 255 VAL A N 1
ATOM 1941 C CA . VAL A 1 255 ? 44.028 23.384 31.352 1.00 25.61 255 VAL A CA 1
ATOM 1942 C C . VAL A 1 255 ? 42.918 24.267 30.774 1.00 26.61 255 VAL A C 1
ATOM 1943 O O . VAL A 1 255 ? 43.084 25.484 30.643 1.00 25.15 255 VAL A O 1
ATOM 1947 N N . ALA A 1 256 ? 41.791 23.646 30.435 1.00 25.57 256 ALA A N 1
ATOM 1948 C CA . ALA A 1 256 ? 40.644 24.361 29.876 1.00 25.46 256 ALA A CA 1
ATOM 1949 C C . ALA A 1 256 ? 40.072 25.346 30.886 1.00 25.20 256 ALA A C 1
ATOM 1950 O O . ALA A 1 256 ? 39.680 26.463 30.529 1.00 25.53 256 ALA A O 1
ATOM 1952 N N . GLU A 1 257 ? 40.018 24.926 32.147 1.00 25.66 257 GLU A N 1
ATOM 1953 C CA . GLU A 1 257 ? 39.493 25.772 33.208 1.00 25.67 257 GLU A CA 1
ATOM 1954 C C . GLU A 1 257 ? 40.431 26.939 33.452 1.00 26.13 257 GLU A C 1
ATOM 1955 O O . GLU A 1 257 ? 39.987 28.075 33.606 1.00 25.65 257 GLU A O 1
ATOM 1961 N N . THR A 1 258 ? 41.731 26.665 33.483 1.00 27.33 258 THR A N 1
ATOM 1962 C CA . THR A 1 258 ? 42.704 27.727 33.700 1.00 27.83 258 THR A CA 1
ATOM 1963 C C . THR A 1 258 ? 42.599 28.734 32.569 1.00 28.12 258 THR A C 1
ATOM 1964 O O . THR A 1 258 ? 42.570 29.942 32.803 1.00 30.95 258 THR A O 1
ATOM 1968 N N . ALA A 1 259 ? 42.531 28.236 31.339 1.00 27.80 259 ALA A N 1
ATOM 1969 C CA . ALA A 1 259 ? 42.421 29.113 30.180 1.00 27.40 259 ALA A CA 1
ATOM 1970 C C . ALA A 1 259 ? 41.191 30.012 30.287 1.00 28.04 259 ALA A C 1
ATOM 1971 O O . ALA A 1 259 ? 41.274 31.217 30.037 1.00 30.98 259 ALA A O 1
ATOM 1973 N N . LEU A 1 260 ? 40.052 29.436 30.663 1.00 28.72 260 LEU A N 1
ATOM 1974 C CA . LEU A 1 260 ? 38.823 30.220 30.790 1.00 30.89 260 LEU A CA 1
ATOM 1975 C C . LEU A 1 260 ? 38.993 31.332 31.822 1.00 32.60 260 LEU A C 1
ATOM 1976 O O . LEU A 1 260 ? 38.620 32.480 31.574 1.00 33.36 260 LEU A O 1
ATOM 1981 N N . ARG A 1 261 ? 39.562 30.997 32.977 1.00 34.07 261 ARG A N 1
ATOM 1982 C CA . ARG A 1 261 ? 39.781 31.994 34.017 1.00 35.68 261 ARG A CA 1
ATOM 1983 C C . ARG A 1 261 ? 40.628 33.155 33.505 1.00 33.80 261 ARG A C 1
ATOM 1984 O O . ARG A 1 261 ? 40.494 34.279 33.984 1.00 35.43 261 ARG A O 1
ATOM 1992 N N . GLU A 1 262 ? 41.492 32.886 32.531 1.00 30.89 262 GLU A N 1
ATOM 1993 C CA . GLU A 1 262 ? 42.334 33.930 31.952 1.00 30.28 262 GLU A CA 1
ATOM 1994 C C . GLU A 1 262 ? 41.622 34.580 30.772 1.00 29.87 262 GLU A C 1
ATOM 1995 O O . GLU A 1 262 ? 42.156 35.482 30.133 1.00 31.97 262 GLU A O 1
ATOM 2001 N N . GLY A 1 263 ? 40.413 34.114 30.484 1.00 30.50 263 GLY A N 1
ATOM 2002 C CA . GLY A 1 263 ? 39.646 34.686 29.392 1.00 29.85 263 GLY A CA 1
ATOM 2003 C C . GLY A 1 263 ? 39.885 34.048 28.039 1.00 30.29 263 GLY A C 1
ATOM 2004 O O . GLY A 1 263 ? 39.551 34.629 27.007 1.00 31.01 263 GLY A O 1
ATOM 2013 N N . LYS A 1 265 ? 39.180 30.928 25.369 1.00 26.14 265 LYS A N 1
ATOM 2014 C CA . LYS A 1 265 ? 38.228 29.877 25.003 1.00 25.30 265 LYS A CA 1
ATOM 2015 C C . LYS A 1 265 ? 38.617 29.256 23.664 1.00 24.90 265 LYS A C 1
ATOM 2016 O O . LYS A 1 265 ? 39.192 29.929 22.803 1.00 22.21 265 LYS A O 1
ATOM 2022 N N . ALA A 1 266 ? 38.300 27.975 23.485 1.00 23.21 266 ALA A N 1
ATOM 2023 C CA . ALA A 1 266 ? 38.606 27.310 22.228 1.00 23.06 266 ALA A CA 1
ATOM 2024 C C . ALA A 1 266 ? 37.667 27.870 21.158 1.00 22.39 266 ALA A C 1
ATOM 2025 O O . ALA A 1 266 ? 36.514 28.202 21.440 1.00 22.97 266 ALA A O 1
ATOM 2027 N N . ALA A 1 267 ? 38.164 27.979 19.935 1.00 21.50 267 ALA A N 1
ATOM 2028 C CA . ALA A 1 267 ? 37.366 28.496 18.832 1.00 21.97 267 ALA A CA 1
ATOM 2029 C C . ALA A 1 267 ? 36.392 27.433 18.342 1.00 23.40 267 ALA A C 1
ATOM 2030 O O . ALA A 1 267 ? 35.274 27.741 17.918 1.00 22.71 267 ALA A O 1
ATOM 2032 N N . SER A 1 268 ? 36.830 26.179 18.389 1.00 20.74 268 SER A N 1
ATOM 2033 C CA . SER A 1 268 ? 35.998 25.072 17.947 1.00 21.09 268 SER A CA 1
ATOM 2034 C C . SER A 1 268 ? 36.189 23.845 18.828 1.00 21.22 268 SER A C 1
ATOM 2035 O O . SER A 1 268 ? 37.280 23.591 19.356 1.00 18.52 268 SER A O 1
ATOM 2038 N N . ILE A 1 269 ? 35.106 23.092 18.973 1.00 19.68 269 ILE A N 1
ATOM 2039 C CA . ILE A 1 269 ? 35.087 21.889 19.781 1.00 20.03 269 ILE A CA 1
ATOM 2040 C C . ILE A 1 269 ? 35.026 20.663 18.877 1.00 20.31 269 ILE A C 1
ATOM 2041 O O . ILE A 1 269 ? 34.150 20.554 18.020 1.00 21.72 269 ILE A O 1
ATOM 2046 N N . SER A 1 270 ? 35.980 19.756 19.061 1.00 20.86 270 SER A N 1
ATOM 2047 C CA . SER A 1 270 ? 36.052 18.527 18.273 1.00 19.77 270 SER A CA 1
ATOM 2048 C C . SER A 1 270 ? 36.442 17.365 19.181 1.00 19.56 270 SER A C 1
ATOM 2049 O O . SER A 1 270 ? 36.930 17.568 20.294 1.00 19.28 270 SER A O 1
ATOM 2052 N N . THR A 1 271 ? 36.271 16.149 18.677 1.00 19.35 271 THR A N 1
ATOM 2053 C CA . THR A 1 271 ? 36.515 14.943 19.459 1.00 19.74 271 THR A CA 1
ATOM 2054 C C . THR A 1 271 ? 37.796 14.143 19.280 1.00 20.37 271 THR A C 1
ATOM 2055 O O . THR A 1 271 ? 38.244 13.498 20.231 1.00 19.49 271 THR A O 1
ATOM 2059 N N . ASP A 1 272 ? 38.377 14.180 18.082 1.00 18.93 272 ASP A N 1
ATOM 2060 C CA . ASP A 1 272 ? 39.544 13.355 17.761 1.00 18.38 272 ASP A CA 1
ATOM 2061 C C . ASP A 1 272 ? 39.131 11.934 18.137 1.00 18.63 272 ASP A C 1
ATOM 2062 O O . ASP A 1 272 ? 39.872 11.180 18.760 1.00 18.87 272 ASP A O 1
ATOM 2067 N N . ILE A 1 273 ? 37.914 11.597 17.740 1.00 17.52 273 ILE A N 1
ATOM 2068 C CA . ILE A 1 273 ? 37.311 10.308 18.028 1.00 17.90 273 ILE A CA 1
ATOM 2069 C C . ILE A 1 273 ? 37.665 9.218 17.015 1.00 20.25 273 ILE A C 1
ATOM 2070 O O . ILE A 1 273 ? 37.905 9.486 15.836 1.00 18.33 273 ILE A O 1
ATOM 2075 N N . TYR A 1 274 ? 37.718 7.987 17.504 1.00 21.68 274 TYR A N 1
ATOM 2076 C CA . TYR A 1 274 ? 37.949 6.819 16.665 1.00 23.41 274 TYR A CA 1
ATOM 2077 C C . TYR A 1 274 ? 37.337 5.691 17.489 1.00 23.82 274 TYR A C 1
ATOM 2078 O O . TYR A 1 274 ? 37.095 5.869 18.688 1.00 23.75 274 TYR A O 1
ATOM 2087 N N . ILE A 1 275 ? 37.059 4.555 16.861 1.00 23.31 275 ILE A N 1
ATOM 2088 C CA . ILE A 1 275 ? 36.372 3.471 17.549 1.00 24.43 275 ILE A CA 1
ATOM 2089 C C . ILE A 1 275 ? 36.770 3.162 18.993 1.00 25.23 275 ILE A C 1
ATOM 2090 O O . ILE A 1 275 ? 35.899 2.968 19.839 1.00 25.71 275 ILE A O 1
ATOM 2095 N N . ARG A 1 276 ? 38.063 3.144 19.290 1.00 27.07 276 ARG A N 1
ATOM 2096 C CA . ARG A 1 276 ? 38.515 2.829 20.642 1.00 31.17 276 ARG A CA 1
ATOM 2097 C C . ARG A 1 276 ? 38.121 3.829 21.725 1.00 30.06 276 ARG A C 1
ATOM 2098 O O . ARG A 1 276 ? 37.596 3.425 22.767 1.00 30.92 276 ARG A O 1
ATOM 2106 N N . ASN A 1 277 ? 38.360 5.123 21.510 1.00 27.27 277 ASN A N 1
ATOM 2107 C CA . ASN A 1 277 ? 37.975 6.075 22.547 1.00 24.87 277 ASN A CA 1
ATOM 2108 C C . ASN A 1 277 ? 36.482 6.377 22.524 1.00 24.15 277 ASN A C 1
ATOM 2109 O O . ASN A 1 277 ? 35.957 6.979 23.455 1.00 23.35 277 ASN A O 1
ATOM 2114 N N . ARG A 1 278 ? 35.794 5.943 21.469 1.00 24.53 278 ARG A N 1
ATOM 2115 C CA . ARG A 1 278 ? 34.348 6.143 21.378 1.00 24.23 278 ARG A CA 1
ATOM 2116 C C . ARG A 1 278 ? 33.639 5.051 22.173 1.00 26.46 278 ARG A C 1
ATOM 2117 O O . ARG A 1 278 ? 32.715 5.327 22.941 1.00 26.18 278 ARG A O 1
ATOM 2125 N N . GLU A 1 279 ? 34.067 3.807 21.968 1.00 27.03 279 GLU A N 1
ATOM 2126 C CA . GLU A 1 279 ? 33.462 2.670 22.654 1.00 30.07 279 GLU A CA 1
ATOM 2127 C C . GLU A 1 279 ? 33.817 2.614 24.130 1.00 30.22 279 GLU A C 1
ATOM 2128 O O . GLU A 1 279 ? 32.954 2.392 24.971 1.00 31.32 279 GLU A O 1
ATOM 2134 N N . ASN A 1 280 ? 35.090 2.827 24.443 1.00 32.62 280 ASN A N 1
ATOM 2135 C CA . ASN A 1 280 ? 35.547 2.740 25.823 1.00 34.94 280 ASN A CA 1
ATOM 2136 C C . ASN A 1 280 ? 35.832 4.070 26.512 1.00 34.70 280 ASN A C 1
ATOM 2137 O O . ASN A 1 280 ? 36.283 4.078 27.659 1.00 34.88 280 ASN A O 1
ATOM 2142 N N . GLY A 1 281 ? 35.568 5.185 25.834 1.00 32.92 281 GLY A N 1
ATOM 2143 C CA . GLY A 1 281 ? 35.844 6.482 26.432 1.00 29.98 281 GLY A CA 1
ATOM 2144 C C . GLY A 1 281 ? 37.321 6.797 26.275 1.00 28.71 281 GLY A C 1
ATOM 2145 O O . GLY A 1 281 ? 38.060 5.975 25.728 1.00 27.31 281 GLY A O 1
ATOM 2146 N N . PRO A 1 282 ? 37.805 7.952 26.762 1.00 28.75 282 PRO A N 1
ATOM 2147 C CA . PRO A 1 282 ? 37.112 9.037 27.466 1.00 28.10 282 PRO A CA 1
ATOM 2148 C C . PRO A 1 282 ? 36.212 9.939 26.606 1.00 28.46 282 PRO A C 1
ATOM 2149 O O . PRO A 1 282 ? 35.388 10.685 27.139 1.00 26.20 282 PRO A O 1
ATOM 2153 N N . VAL A 1 283 ? 36.378 9.890 25.289 1.00 28.51 283 VAL A N 1
ATOM 2154 C CA . VAL A 1 283 ? 35.539 10.691 24.397 1.00 31.24 283 VAL A CA 1
ATOM 2155 C C . VAL A 1 283 ? 34.531 9.743 23.779 1.00 33.70 283 VAL A C 1
ATOM 2156 O O . VAL A 1 283 ? 34.877 8.924 22.935 1.00 40.20 283 VAL A O 1
ATOM 2160 N N . TYR A 1 284 ? 33.280 9.847 24.186 1.00 33.35 284 TYR A N 1
ATOM 2161 C CA . TYR A 1 284 ? 32.271 8.939 23.656 1.00 29.04 284 TYR A CA 1
ATOM 2162 C C . TYR A 1 284 ? 31.589 9.459 22.400 1.00 27.49 284 TYR A C 1
ATOM 2163 O O . TYR A 1 284 ? 31.213 8.682 21.522 1.00 26.80 284 TYR A O 1
ATOM 2172 N N . ASP A 1 285 ? 31.432 10.778 22.327 1.00 25.39 285 ASP A N 1
ATOM 2173 C CA . ASP A 1 285 ? 30.802 11.430 21.190 1.00 24.18 285 ASP A CA 1
ATOM 2174 C C . ASP A 1 285 ? 30.960 12.951 21.309 1.00 23.77 285 ASP A C 1
ATOM 2175 O O . ASP A 1 285 ? 31.538 13.445 22.273 1.00 20.58 285 ASP A O 1
ATOM 2180 N N . LEU A 1 286 ? 30.460 13.694 20.328 1.00 24.19 286 LEU A N 1
ATOM 2181 C CA . LEU A 1 286 ? 30.595 15.148 20.363 1.00 24.28 286 LEU A CA 1
ATOM 2182 C C . LEU A 1 286 ? 29.793 15.745 21.521 1.00 23.05 286 LEU A C 1
ATOM 2183 O O . LEU A 1 286 ? 30.292 16.597 22.249 1.00 23.23 286 LEU A O 1
ATOM 2188 N N . ALA A 1 287 ? 28.555 15.285 21.685 1.00 21.85 287 ALA A N 1
ATOM 2189 C CA . ALA A 1 287 ? 27.680 15.746 22.764 1.00 22.69 287 ALA A CA 1
ATOM 2190 C C . ALA A 1 287 ? 28.399 15.713 24.117 1.00 22.12 287 ALA A C 1
ATOM 2191 O O . ALA A 1 287 ? 28.321 16.668 24.897 1.00 21.05 287 ALA A O 1
ATOM 2193 N N . THR A 1 288 ? 29.101 14.611 24.379 1.00 20.62 288 THR A N 1
ATOM 2194 C CA . THR A 1 288 ? 29.839 14.429 25.624 1.00 20.91 288 THR A CA 1
ATOM 2195 C C . THR A 1 288 ? 30.993 15.426 25.738 1.00 21.85 288 THR A C 1
ATOM 2196 O O . THR A 1 288 ? 31.328 15.888 26.828 1.00 21.19 288 THR A O 1
ATOM 2200 N N . THR A 1 289 ? 31.603 15.751 24.605 1.00 22.05 289 THR A N 1
ATOM 2201 C CA . THR A 1 289 ? 32.705 16.696 24.593 1.00 22.69 289 THR A CA 1
ATOM 2202 C C . THR A 1 289 ? 32.124 18.086 24.852 1.00 22.82 289 THR A C 1
ATOM 2203 O O . THR A 1 289 ? 32.720 18.898 25.552 1.00 24.15 289 THR A O 1
ATOM 2215 N N . GLU A 1 291 ? 29.450 18.733 26.594 1.00 21.88 291 GLU A N 1
ATOM 2216 C CA . GLU A 1 291 ? 29.063 18.789 27.997 1.00 23.40 291 GLU A CA 1
ATOM 2217 C C . GLU A 1 291 ? 30.289 19.049 28.870 1.00 23.55 291 GLU A C 1
ATOM 2218 O O . GLU A 1 291 ? 30.170 19.569 29.979 1.00 21.47 291 GLU A O 1
ATOM 2224 N N . LYS A 1 292 ? 31.469 18.685 28.373 1.00 24.30 292 LYS A N 1
ATOM 2225 C CA . LYS A 1 292 ? 32.692 18.918 29.138 1.00 23.70 292 LYS A CA 1
ATOM 2226 C C . LYS A 1 292 ? 33.038 20.405 29.153 1.00 24.05 292 LYS A C 1
ATOM 2227 O O . LYS A 1 292 ? 33.455 20.943 30.175 1.00 25.12 292 LYS A O 1
ATOM 2233 N N . LEU A 1 293 ? 32.865 21.084 28.025 1.00 25.71 293 LEU A N 1
ATOM 2234 C CA . LEU A 1 293 ? 33.153 22.513 28.006 1.00 26.57 293 LEU A CA 1
ATOM 2235 C C . LEU A 1 293 ? 32.042 23.274 28.711 1.00 26.32 293 LEU A C 1
ATOM 2236 O O . LEU A 1 293 ? 32.223 24.416 29.129 1.00 24.92 293 LEU A O 1
ATOM 2241 N N . ARG A 1 294 ? 30.890 22.630 28.855 1.00 27.54 294 ARG A N 1
ATOM 2242 C CA . ARG A 1 294 ? 29.777 23.255 29.547 1.00 28.34 294 ARG A CA 1
ATOM 2243 C C . ARG A 1 294 ? 30.135 23.265 31.024 1.00 28.36 294 ARG A C 1
ATOM 2244 O O . ARG A 1 294 ? 29.981 24.279 31.700 1.00 28.85 294 ARG A O 1
ATOM 2252 N N . VAL A 1 295 ? 30.637 22.135 31.513 1.00 27.92 295 VAL A N 1
ATOM 2253 C CA . VAL A 1 295 ? 31.012 22.016 32.916 1.00 29.76 295 VAL A CA 1
ATOM 2254 C C . VAL A 1 295 ? 32.232 22.891 33.208 1.00 29.08 295 VAL A C 1
ATOM 2255 O O . VAL A 1 295 ? 32.410 23.363 34.330 1.00 27.79 295 VAL A O 1
ATOM 2259 N N . VAL A 1 296 ? 33.071 23.101 32.196 1.00 28.60 296 VAL A N 1
ATOM 2260 C CA . VAL A 1 296 ? 34.248 23.949 32.344 1.00 27.09 296 VAL A CA 1
ATOM 2261 C C . VAL A 1 296 ? 33.794 25.387 32.588 1.00 28.57 296 VAL A C 1
ATOM 2262 O O . VAL A 1 296 ? 34.424 26.124 33.343 1.00 28.96 296 VAL A O 1
ATOM 2266 N N . GLY A 1 297 ? 32.702 25.786 31.940 1.00 29.67 297 GLY A N 1
ATOM 2267 C CA . GLY A 1 297 ? 32.206 27.140 32.120 1.00 29.07 297 GLY A CA 1
ATOM 2268 C C . GLY A 1 297 ? 31.580 27.809 30.906 1.00 28.73 297 GLY A C 1
ATOM 2269 O O . GLY A 1 297 ? 30.935 28.848 31.050 1.00 30.00 297 GLY A O 1
ATOM 2270 N N . TYR A 1 298 ? 31.769 27.246 29.713 1.00 26.88 298 TYR A N 1
ATOM 2271 C CA . TYR A 1 298 ? 31.178 27.833 28.504 1.00 27.22 298 TYR A CA 1
ATOM 2272 C C . TYR A 1 298 ? 29.650 27.749 28.610 1.00 26.44 298 TYR A C 1
ATOM 2273 O O . TYR A 1 298 ? 29.131 26.890 29.321 1.00 27.24 298 TYR A O 1
ATOM 2282 N N . ASP A 1 299 ? 28.929 28.636 27.925 1.00 27.02 299 ASP A N 1
ATOM 2283 C CA . ASP A 1 299 ? 27.463 28.569 27.945 1.00 27.63 299 ASP A CA 1
ATOM 2284 C C . ASP A 1 299 ? 27.006 27.855 26.670 1.00 26.33 299 ASP A C 1
ATOM 2285 O O . ASP A 1 299 ? 27.725 27.838 25.674 1.00 24.08 299 ASP A O 1
ATOM 2290 N N . TRP A 1 300 ? 25.815 27.266 26.699 1.00 25.29 300 TRP A N 1
ATOM 2291 C CA . TRP A 1 300 ? 25.320 26.524 25.544 1.00 25.28 300 TRP A CA 1
ATOM 2292 C C . TRP A 1 300 ? 25.330 27.254 24.204 1.00 25.84 300 TRP A C 1
ATOM 2293 O O . TRP A 1 300 ? 25.689 26.664 23.179 1.00 28.29 300 TRP A O 1
ATOM 2304 N N . PRO A 1 301 ? 24.933 28.537 24.180 1.00 23.85 301 PRO A N 1
ATOM 2305 C CA . PRO A 1 301 ? 24.939 29.258 22.900 1.00 23.58 301 PRO A CA 1
ATOM 2306 C C . PRO A 1 301 ? 26.311 29.270 22.216 1.00 23.24 301 PRO A C 1
ATOM 2307 O O . PRO A 1 301 ? 26.415 29.009 21.020 1.00 25.09 301 PRO A O 1
ATOM 2311 N N . GLU A 1 302 ? 27.369 29.573 22.960 1.00 22.46 302 GLU A N 1
ATOM 2312 C CA . GLU A 1 302 ? 28.688 29.598 22.342 1.00 23.46 302 GLU A CA 1
ATOM 2313 C C . GLU A 1 302 ? 29.140 28.173 22.021 1.00 23.24 302 GLU A C 1
ATOM 2314 O O . GLU A 1 302 ? 29.819 27.943 21.022 1.00 23.13 302 GLU A O 1
ATOM 2320 N N . ILE A 1 303 ? 28.741 27.215 22.855 1.00 22.93 303 ILE A N 1
ATOM 2321 C CA . ILE A 1 303 ? 29.087 25.821 22.617 1.00 21.43 303 ILE A CA 1
ATOM 2322 C C . ILE A 1 303 ? 28.534 25.399 21.252 1.00 22.02 303 ILE A C 1
ATOM 2323 O O . ILE A 1 303 ? 29.261 24.841 20.428 1.00 22.21 303 ILE A O 1
ATOM 2328 N N . ILE A 1 304 ? 27.257 25.691 21.005 1.00 22.29 304 ILE A N 1
ATOM 2329 C CA . ILE A 1 304 ? 26.619 25.352 19.729 1.00 20.17 304 ILE A CA 1
ATOM 2330 C C . ILE A 1 304 ? 27.356 26.001 18.561 1.00 22.35 304 ILE A C 1
ATOM 2331 O O . ILE A 1 304 ? 27.587 25.371 17.519 1.00 20.90 304 ILE A O 1
ATOM 2336 N N . GLU A 1 305 ? 27.716 27.270 18.735 1.00 22.36 305 GLU A N 1
ATOM 2337 C CA . GLU A 1 305 ? 28.424 27.992 17.694 1.00 24.64 305 GLU A CA 1
ATOM 2338 C C . GLU A 1 305 ? 29.770 27.334 17.412 1.00 23.65 305 GLU A C 1
ATOM 2339 O O . GLU A 1 305 ? 30.244 27.337 16.278 1.00 23.73 305 GLU A O 1
ATOM 2345 N N . LYS A 1 306 ? 30.373 26.754 18.444 1.00 23.79 306 LYS A N 1
ATOM 2346 C CA . LYS A 1 306 ? 31.674 26.113 18.307 1.00 23.04 306 LYS A CA 1
ATOM 2347 C C . LYS A 1 306 ? 31.666 24.723 17.657 1.00 22.26 306 LYS A C 1
ATOM 2348 O O . LYS A 1 306 ? 32.726 24.150 17.407 1.00 18.53 306 LYS A O 1
ATOM 2354 N N . VAL A 1 307 ? 30.477 24.183 17.390 1.00 21.18 307 VAL A N 1
ATOM 2355 C CA . VAL A 1 307 ? 30.368 22.886 16.719 1.00 20.35 307 VAL A CA 1
ATOM 2356 C C . VAL A 1 307 ? 29.567 23.063 15.429 1.00 21.63 307 VAL A C 1
ATOM 2357 O O . VAL A 1 307 ? 29.106 22.089 14.841 1.00 17.80 307 VAL A O 1
ATOM 2361 N N . THR A 1 308 ? 29.402 24.317 14.999 1.00 20.87 308 THR A N 1
ATOM 2362 C CA . THR A 1 308 ? 28.668 24.609 13.766 1.00 22.76 308 THR A CA 1
ATOM 2363 C C . THR A 1 308 ? 29.324 25.703 12.931 1.00 22.67 308 THR A C 1
ATOM 2364 O O . THR A 1 308 ? 30.063 25.418 11.989 1.00 23.00 308 THR A O 1
ATOM 2368 N N . LYS A 1 309 ? 29.064 26.955 13.284 1.00 24.87 309 LYS A N 1
ATOM 2369 C CA . LYS A 1 309 ? 29.616 28.087 12.541 1.00 25.34 309 LYS A CA 1
ATOM 2370 C C . LYS A 1 309 ? 31.144 28.137 12.532 1.00 24.59 309 LYS A C 1
ATOM 2371 O O . LYS A 1 309 ? 31.754 28.378 11.493 1.00 25.05 309 LYS A O 1
ATOM 2377 N N . ALA A 1 310 ? 31.764 27.910 13.684 1.00 24.21 310 ALA A N 1
ATOM 2378 C CA . ALA A 1 310 ? 33.221 27.950 13.765 1.00 24.90 310 ALA A CA 1
ATOM 2379 C C . ALA A 1 310 ? 33.884 26.894 12.867 1.00 25.84 310 ALA A C 1
ATOM 2380 O O . ALA A 1 310 ? 34.655 27.235 11.975 1.00 27.68 310 ALA A O 1
ATOM 2382 N N . PRO A 1 311 ? 33.600 25.600 13.092 1.00 25.00 311 PRO A N 1
ATOM 2383 C CA . PRO A 1 311 ? 34.230 24.593 12.231 1.00 24.57 311 PRO A CA 1
ATOM 2384 C C . PRO A 1 311 ? 33.935 24.848 10.752 1.00 26.93 311 PRO A C 1
ATOM 2385 O O . PRO A 1 311 ? 34.803 24.664 9.902 1.00 27.85 311 PRO A O 1
ATOM 2389 N N . ALA A 1 312 ? 32.713 25.282 10.454 1.00 27.67 312 ALA A N 1
ATOM 2390 C CA . ALA A 1 312 ? 32.319 25.582 9.077 1.00 29.62 312 ALA A CA 1
ATOM 2391 C C . ALA A 1 312 ? 33.252 26.650 8.507 1.00 29.99 312 ALA A C 1
ATOM 2392 O O . ALA A 1 312 ? 33.681 26.565 7.354 1.00 29.30 312 ALA A O 1
ATOM 2394 N N . GLU A 1 313 ? 33.575 27.646 9.327 1.00 31.03 313 GLU A N 1
ATOM 2395 C CA . GLU A 1 313 ? 34.481 28.714 8.913 1.00 32.99 313 GLU A CA 1
ATOM 2396 C C . GLU A 1 313 ? 35.946 28.269 8.876 1.00 32.06 313 GLU A C 1
ATOM 2397 O O . GLU A 1 313 ? 36.694 28.666 7.987 1.00 32.38 313 GLU A O 1
ATOM 2403 N N . ASN A 1 314 ? 36.359 27.453 9.841 1.00 31.47 314 ASN A N 1
ATOM 2404 C CA . ASN A 1 314 ? 37.744 26.987 9.879 1.00 31.29 314 ASN A CA 1
ATOM 2405 C C . ASN A 1 314 ? 38.154 26.322 8.570 1.00 29.59 314 ASN A C 1
ATOM 2406 O O . ASN A 1 314 ? 39.280 26.499 8.106 1.00 29.18 314 ASN A O 1
ATOM 2411 N N . PHE A 1 315 ? 37.236 25.559 7.982 1.00 27.27 315 PHE A N 1
ATOM 2412 C CA . PHE A 1 315 ? 37.528 24.835 6.755 1.00 27.22 315 PHE A CA 1
ATOM 2413 C C . PHE A 1 315 ? 36.736 25.234 5.521 1.00 25.59 315 PHE A C 1
ATOM 2414 O O . PHE A 1 315 ? 36.587 24.458 4.580 1.00 24.67 315 PHE A O 1
ATOM 2422 N N . HIS A 1 316 ? 36.231 26.457 5.536 1.00 26.50 316 HIS A N 1
ATOM 2423 C CA . HIS A 1 316 ? 35.500 26.990 4.405 1.00 28.97 316 HIS A CA 1
ATOM 2424 C C . HIS A 1 316 ? 34.351 26.148 3.872 1.00 30.54 316 HIS A C 1
ATOM 2425 O O . HIS A 1 316 ? 34.206 25.976 2.661 1.00 30.47 316 HIS A O 1
ATOM 2432 N N . LEU A 1 317 ? 33.542 25.606 4.779 1.00 31.41 317 LEU A N 1
ATOM 2433 C CA . LEU A 1 317 ? 32.370 24.852 4.368 1.00 32.63 317 LEU A CA 1
ATOM 2434 C C . LEU A 1 317 ? 31.314 25.954 4.221 1.00 32.80 317 LEU A C 1
ATOM 2435 O O . LEU A 1 317 ? 30.449 26.139 5.082 1.00 31.11 317 LEU A O 1
ATOM 2440 N N . THR A 1 318 ? 31.432 26.698 3.123 1.00 34.09 318 THR A N 1
ATOM 2441 C CA . THR A 1 318 ? 30.558 27.824 2.806 1.00 35.65 318 THR A CA 1
ATOM 2442 C C . THR A 1 318 ? 29.070 27.502 2.790 1.00 33.92 318 THR A C 1
ATOM 2443 O O . THR A 1 318 ? 28.242 28.368 3.057 1.00 35.11 318 THR A O 1
ATOM 2447 N N . GLN A 1 319 ? 28.735 26.258 2.481 1.00 32.82 319 GLN A N 1
ATOM 2448 C CA . GLN A 1 319 ? 27.341 25.838 2.409 1.00 33.31 319 GLN A CA 1
ATOM 2449 C C . GLN A 1 319 ? 26.777 25.248 3.706 1.00 33.11 319 GLN A C 1
ATOM 2450 O O . GLN A 1 319 ? 25.619 24.828 3.741 1.00 32.81 319 GLN A O 1
ATOM 2456 N N . LYS A 1 320 ? 27.576 25.232 4.771 1.00 29.88 320 LYS A N 1
ATOM 2457 C CA . LYS A 1 320 ? 27.127 24.666 6.043 1.00 28.68 320 LYS A CA 1
ATOM 2458 C C . LYS A 1 320 ? 27.454 25.544 7.254 1.00 26.79 320 LYS A C 1
ATOM 2459 O O . LYS A 1 320 ? 28.056 26.604 7.116 1.00 24.77 320 LYS A O 1
ATOM 2465 N N . GLY A 1 321 ? 27.030 25.109 8.438 1.00 26.40 321 GLY A N 1
ATOM 2466 C CA . GLY A 1 321 ? 27.336 25.860 9.647 1.00 25.97 321 GLY A CA 1
ATOM 2467 C C . GLY A 1 321 ? 26.307 26.843 10.177 1.00 26.82 321 GLY A C 1
ATOM 2468 O O . GLY A 1 321 ? 26.342 27.183 11.357 1.00 26.81 321 GLY A O 1
ATOM 2469 N N . THR A 1 322 ? 25.397 27.307 9.324 1.00 27.39 322 THR A N 1
ATOM 2470 C CA . THR A 1 322 ? 24.378 28.259 9.751 1.00 30.85 322 THR A CA 1
ATOM 2471 C C . THR A 1 322 ? 23.024 27.974 9.120 1.00 31.69 322 THR A C 1
ATOM 2472 O O . THR A 1 322 ? 22.930 27.284 8.110 1.00 33.02 322 THR A O 1
ATOM 2476 N N . LEU A 1 323 ? 21.975 28.516 9.726 1.00 33.47 323 LEU A N 1
ATOM 2477 C CA . LEU A 1 323 ? 20.627 28.334 9.214 1.00 36.19 323 LEU A CA 1
ATOM 2478 C C . LEU A 1 323 ? 20.269 29.484 8.277 1.00 37.93 323 LEU A C 1
ATOM 2479 O O . LEU A 1 323 ? 19.287 30.184 8.491 1.00 39.99 323 LEU A O 1
ATOM 2484 N N . GLU A 1 324 ? 21.078 29.672 7.239 1.00 41.31 324 GLU A N 1
ATOM 2485 C CA . GLU A 1 324 ? 20.854 30.734 6.262 1.00 42.99 324 GLU A CA 1
ATOM 2486 C C . GLU A 1 324 ? 20.197 30.193 5.000 1.00 43.52 324 GLU A C 1
ATOM 2487 O O . GLU A 1 324 ? 20.470 29.064 4.582 1.00 44.01 324 GLU A O 1
ATOM 2493 N N . ILE A 1 325 ? 19.335 31.004 4.393 1.00 42.56 325 ILE A N 1
ATOM 2494 C CA . ILE A 1 325 ? 18.657 30.610 3.167 1.00 41.71 325 ILE A CA 1
ATOM 2495 C C . ILE A 1 325 ? 19.714 30.392 2.095 1.00 40.97 325 ILE A C 1
ATOM 2496 O O . ILE A 1 325 ? 20.650 31.177 1.964 1.00 40.93 325 ILE A O 1
ATOM 2501 N N . GLY A 1 326 ? 19.562 29.320 1.329 1.00 41.05 326 GLY A N 1
ATOM 2502 C CA . GLY A 1 326 ? 20.527 29.028 0.289 1.00 40.04 326 GLY A CA 1
ATOM 2503 C C . GLY A 1 326 ? 21.545 28.005 0.754 1.00 39.48 326 GLY A C 1
ATOM 2504 O O . GLY A 1 326 ? 22.217 27.376 -0.061 1.00 39.44 326 GLY A O 1
ATOM 2505 N N . LYS A 1 327 ? 21.661 27.836 2.069 1.00 38.40 327 LYS A N 1
ATOM 2506 C CA . LYS A 1 327 ? 22.603 26.871 2.623 1.00 36.96 327 LYS A CA 1
ATOM 2507 C C . LYS A 1 327 ? 22.055 25.448 2.643 1.00 34.78 327 LYS A C 1
ATOM 2508 O O . LYS A 1 327 ? 20.845 25.230 2.576 1.00 32.01 327 LYS A O 1
ATOM 2514 N N . ASP A 1 328 ? 22.963 24.483 2.738 1.00 34.07 328 ASP A N 1
ATOM 2515 C CA . ASP A 1 328 ? 22.585 23.081 2.766 1.00 32.44 328 ASP A CA 1
ATOM 2516 C C . ASP A 1 328 ? 21.654 22.788 3.933 1.00 31.78 328 ASP A C 1
ATOM 2517 O O . ASP A 1 328 ? 21.824 23.317 5.035 1.00 29.44 328 ASP A O 1
ATOM 2522 N N . ALA A 1 329 ? 20.663 21.941 3.676 1.00 30.70 329 ALA A N 1
ATOM 2523 C CA . ALA A 1 329 ? 19.692 21.581 4.694 1.00 30.51 329 ALA A CA 1
ATOM 2524 C C . ALA A 1 329 ? 20.211 20.509 5.654 1.00 30.39 329 ALA A C 1
ATOM 2525 O O . ALA A 1 329 ? 19.812 19.341 5.589 1.00 30.34 329 ALA A O 1
ATOM 2527 N N . ASP A 1 330 ? 21.124 20.915 6.530 1.00 29.71 330 ASP A N 1
ATOM 2528 C CA . ASP A 1 330 ? 21.675 20.027 7.552 1.00 28.56 330 ASP A CA 1
ATOM 2529 C C . ASP A 1 330 ? 21.281 20.652 8.881 1.00 27.66 330 ASP A C 1
ATOM 2530 O O . ASP A 1 330 ? 21.569 21.825 9.127 1.00 25.93 330 ASP A O 1
ATOM 2535 N N . LEU A 1 331 ? 20.617 19.879 9.731 1.00 27.65 331 LEU A N 1
ATOM 2536 C CA . LEU A 1 331 ? 20.179 20.383 11.025 1.00 26.15 331 LEU A CA 1
ATOM 2537 C C . LEU A 1 331 ? 20.270 19.323 12.100 1.00 25.30 331 LEU A C 1
ATOM 2538 O O . LEU A 1 331 ? 20.203 18.130 11.824 1.00 25.47 331 LEU A O 1
ATOM 2543 N N . THR A 1 332 ? 20.419 19.773 13.335 1.00 23.13 332 THR A N 1
ATOM 2544 C CA . THR A 1 332 ? 20.473 18.871 14.460 1.00 22.68 332 THR A CA 1
ATOM 2545 C C . THR A 1 332 ? 19.370 19.348 15.390 1.00 24.08 332 THR A C 1
ATOM 2546 O O . THR A 1 332 ? 19.272 20.540 15.697 1.00 23.22 332 THR A O 1
ATOM 2550 N N . ILE A 1 333 ? 18.521 18.413 15.796 1.00 24.37 333 ILE A N 1
ATOM 2551 C CA . ILE A 1 333 ? 17.398 18.694 16.676 1.00 23.74 333 ILE A CA 1
ATOM 2552 C C . ILE A 1 333 ? 17.714 17.956 17.967 1.00 25.19 333 ILE A C 1
ATOM 2553 O O . ILE A 1 333 ? 17.988 16.750 17.958 1.00 23.17 333 ILE A O 1
ATOM 2558 N N . PHE A 1 334 ? 17.677 18.682 19.079 1.00 24.47 334 PHE A N 1
ATOM 2559 C CA . PHE A 1 334 ? 18.059 18.102 20.355 1.00 24.10 334 PHE A CA 1
ATOM 2560 C C . PHE A 1 334 ? 17.365 18.687 21.573 1.00 27.14 334 PHE A C 1
ATOM 2561 O O . PHE A 1 334 ? 16.584 19.634 21.478 1.00 28.22 334 PHE A O 1
ATOM 2569 N N . THR A 1 335 ? 17.693 18.112 22.727 1.00 27.32 335 THR A N 1
ATOM 2570 C CA . THR A 1 335 ? 17.162 18.555 24.004 1.00 29.11 335 THR A CA 1
ATOM 2571 C C . THR A 1 335 ? 18.342 18.776 24.937 1.00 30.60 335 THR A C 1
ATOM 2572 O O . THR A 1 335 ? 19.421 18.226 24.729 1.00 28.97 335 THR A O 1
ATOM 2576 N N . ILE A 1 336 ? 18.122 19.592 25.961 1.00 33.20 336 ILE A N 1
ATOM 2577 C CA . ILE A 1 336 ? 19.129 19.881 26.969 1.00 36.02 336 ILE A CA 1
ATOM 2578 C C . ILE A 1 336 ? 18.401 19.660 28.288 1.00 39.08 336 ILE A C 1
ATOM 2579 O O . ILE A 1 336 ? 17.373 20.286 28.545 1.00 40.92 336 ILE A O 1
ATOM 2584 N N . GLN A 1 337 ? 18.920 18.764 29.119 1.00 41.34 337 GLN A N 1
ATOM 2585 C CA . GLN A 1 337 ? 18.259 18.466 30.380 1.00 44.58 337 GLN A CA 1
ATOM 2586 C C . GLN A 1 337 ? 19.162 18.431 31.604 1.00 45.26 337 GLN A C 1
ATOM 2587 O O . GLN A 1 337 ? 20.338 18.067 31.531 1.00 44.65 337 GLN A O 1
ATOM 2593 N N . ALA A 1 338 ? 18.591 18.822 32.737 1.00 46.00 338 ALA A N 1
ATOM 2594 C CA . ALA A 1 338 ? 19.316 18.841 33.994 1.00 46.83 338 ALA A CA 1
ATOM 2595 C C . ALA A 1 338 ? 19.385 17.427 34.553 1.00 47.61 338 ALA A C 1
ATOM 2596 O O . ALA A 1 338 ? 18.377 16.860 34.970 1.00 48.65 338 ALA A O 1
ATOM 2598 N N . GLU A 1 339 ? 20.582 16.856 34.541 1.00 47.75 339 GLU A N 1
ATOM 2599 C CA . GLU A 1 339 ? 20.794 15.513 35.049 1.00 48.01 339 GLU A CA 1
ATOM 2600 C C . GLU A 1 339 ? 22.290 15.298 35.219 1.00 47.93 339 GLU A C 1
ATOM 2601 O O . GLU A 1 339 ? 23.067 15.491 34.282 1.00 47.42 339 GLU A O 1
ATOM 2607 N N . GLU A 1 340 ? 22.693 14.912 36.422 1.00 46.69 340 GLU A N 1
ATOM 2608 C CA . GLU A 1 340 ? 24.101 14.693 36.701 1.00 45.62 340 GLU A CA 1
ATOM 2609 C C . GLU A 1 340 ? 24.693 13.578 35.853 1.00 43.81 340 GLU A C 1
ATOM 2610 O O . GLU A 1 340 ? 24.004 12.629 35.477 1.00 43.10 340 GLU A O 1
ATOM 2616 N N . LYS A 1 341 ? 25.979 13.715 35.552 1.00 41.91 341 LYS A N 1
ATOM 2617 C CA . LYS A 1 341 ? 26.701 12.751 34.732 1.00 40.64 341 LYS A CA 1
ATOM 2618 C C . LYS A 1 341 ? 28.188 12.926 35.006 1.00 39.69 341 LYS A C 1
ATOM 2619 O O . LYS A 1 341 ? 28.671 14.055 35.124 1.00 38.74 341 LYS A O 1
ATOM 2625 N N . THR A 1 342 ? 28.909 11.816 35.124 1.00 37.69 342 THR A N 1
ATOM 2626 C CA . THR A 1 342 ? 30.342 11.878 35.375 1.00 36.50 342 THR A CA 1
ATOM 2627 C C . THR A 1 342 ? 31.082 12.026 34.055 1.00 35.50 342 THR A C 1
ATOM 2628 O O . THR A 1 342 ? 30.776 11.339 33.079 1.00 36.63 342 THR A O 1
ATOM 2632 N N . LEU A 1 343 ? 32.051 12.933 34.027 1.00 32.33 343 LEU A N 1
ATOM 2633 C CA . LEU A 1 343 ? 32.829 13.178 32.822 1.00 30.90 343 LEU A CA 1
ATOM 2634 C C . LEU A 1 343 ? 34.298 13.031 33.152 1.00 29.14 343 LEU A C 1
ATOM 2635 O O . LEU A 1 343 ? 34.773 13.571 34.146 1.00 29.65 343 LEU A O 1
ATOM 2640 N N . THR A 1 344 ? 35.014 12.297 32.310 1.00 30.12 344 THR A N 1
ATOM 2641 C CA . THR A 1 344 ? 36.440 12.058 32.513 1.00 30.09 344 THR A CA 1
ATOM 2642 C C . THR A 1 344 ? 37.232 12.588 31.324 1.00 27.88 344 THR A C 1
ATOM 2643 O O . THR A 1 344 ? 36.852 12.362 30.177 1.00 27.19 344 THR A O 1
ATOM 2647 N N . ASP A 1 345 ? 38.332 13.283 31.586 1.00 27.18 345 ASP A N 1
ATOM 2648 C CA . ASP A 1 345 ? 39.128 13.795 30.482 1.00 27.97 345 ASP A CA 1
ATOM 2649 C C . ASP A 1 345 ? 40.197 12.789 30.077 1.00 27.60 345 ASP A C 1
ATOM 2650 O O . ASP A 1 345 ? 40.170 11.639 30.513 1.00 28.49 345 ASP A O 1
ATOM 2655 N N . SER A 1 346 ? 41.136 13.230 29.249 1.00 27.28 346 SER A N 1
ATOM 2656 C CA . SER A 1 346 ? 42.201 12.369 28.748 1.00 29.00 346 SER A CA 1
ATOM 2657 C C . SER A 1 346 ? 43.237 11.982 29.793 1.00 30.58 346 SER A C 1
ATOM 2658 O O . SER A 1 346 ? 43.990 11.031 29.596 1.00 31.99 346 SER A O 1
ATOM 2661 N N . ASN A 1 347 ? 43.280 12.717 30.898 1.00 31.41 347 ASN A N 1
ATOM 2662 C CA . ASN A 1 347 ? 44.257 12.444 31.940 1.00 31.48 347 ASN A CA 1
ATOM 2663 C C . ASN A 1 347 ? 43.663 11.936 33.253 1.00 33.72 347 ASN A C 1
ATOM 2664 O O . ASN A 1 347 ? 44.320 11.981 34.292 1.00 33.88 347 ASN A O 1
ATOM 2669 N N . GLY A 1 348 ? 42.423 11.457 33.208 1.00 34.62 348 GLY A N 1
ATOM 2670 C CA . GLY A 1 348 ? 41.804 10.927 34.406 1.00 34.60 348 GLY A CA 1
ATOM 2671 C C . GLY A 1 348 ? 41.133 11.916 35.343 1.00 36.53 348 GLY A C 1
ATOM 2672 O O . GLY A 1 348 ? 40.624 11.511 36.387 1.00 37.49 348 GLY A O 1
ATOM 2673 N N . LEU A 1 349 ? 41.142 13.203 35.006 1.00 35.92 349 LEU A N 1
ATOM 2674 C CA . LEU A 1 349 ? 40.483 14.194 35.852 1.00 35.53 349 LEU A CA 1
ATOM 2675 C C . LEU A 1 349 ? 38.976 14.006 35.677 1.00 36.36 349 LEU A C 1
ATOM 2676 O O . LEU A 1 349 ? 38.505 13.775 34.564 1.00 37.77 349 LEU A O 1
ATOM 2681 N N . THR A 1 350 ? 38.223 14.112 36.768 1.00 35.98 350 THR A N 1
ATOM 2682 C CA . THR A 1 350 ? 36.777 13.930 36.712 1.00 34.96 350 THR A CA 1
ATOM 2683 C C . THR A 1 350 ? 35.998 15.180 37.117 1.00 33.79 350 THR A C 1
ATOM 2684 O O . THR A 1 350 ? 36.452 15.975 37.940 1.00 31.94 350 THR A O 1
ATOM 2688 N N . ARG A 1 351 ? 34.823 15.344 36.518 1.00 31.84 351 ARG A N 1
ATOM 2689 C CA . ARG A 1 351 ? 33.949 16.475 36.800 1.00 32.11 351 ARG A CA 1
ATOM 2690 C C . ARG A 1 351 ? 32.509 15.981 36.690 1.00 33.46 351 ARG A C 1
ATOM 2691 O O . ARG A 1 351 ? 32.198 15.122 35.867 1.00 32.17 351 ARG A O 1
ATOM 2699 N N . VAL A 1 352 ? 31.630 16.510 37.528 1.00 35.77 352 VAL A N 1
ATOM 2700 C CA . VAL A 1 352 ? 30.236 16.095 37.485 1.00 37.24 352 VAL A CA 1
ATOM 2701 C C . VAL A 1 352 ? 29.414 17.131 36.731 1.00 37.55 352 VAL A C 1
ATOM 2702 O O . VAL A 1 352 ? 29.249 18.256 37.194 1.00 39.29 352 VAL A O 1
ATOM 2706 N N . ALA A 1 353 ? 28.916 16.752 35.558 1.00 37.92 353 ALA A N 1
ATOM 2707 C CA . ALA A 1 353 ? 28.110 17.659 34.749 1.00 38.23 353 ALA A CA 1
ATOM 2708 C C . ALA A 1 353 ? 26.690 17.712 35.287 1.00 38.53 353 ALA A C 1
ATOM 2709 O O . ALA A 1 353 ? 26.168 16.712 35.779 1.00 37.99 353 ALA A O 1
ATOM 2711 N N . LYS A 1 354 ? 26.072 18.883 35.193 1.00 39.43 354 LYS A N 1
ATOM 2712 C CA . LYS A 1 354 ? 24.708 19.065 35.666 1.00 40.31 354 LYS A CA 1
ATOM 2713 C C . LYS A 1 354 ? 23.735 19.113 34.493 1.00 39.05 354 LYS A C 1
ATOM 2714 O O . LYS A 1 354 ? 22.523 19.005 34.684 1.00 38.51 354 LYS A O 1
ATOM 2720 N N . GLU A 1 355 ? 24.263 19.278 33.282 1.00 35.31 355 GLU A N 1
ATOM 2721 C CA . GLU A 1 355 ? 23.406 19.358 32.103 1.00 34.92 355 GLU A CA 1
ATOM 2722 C C . GLU A 1 355 ? 23.885 18.458 30.961 1.00 34.74 355 GLU A C 1
ATOM 2723 O O . GLU A 1 355 ? 25.082 18.371 30.676 1.00 32.37 355 GLU A O 1
ATOM 2729 N N . GLN A 1 356 ? 22.935 17.794 30.311 1.00 33.56 356 GLN A N 1
ATOM 2730 C CA . GLN A 1 356 ? 23.231 16.887 29.210 1.00 33.99 356 GLN A CA 1
ATOM 2731 C C . GLN A 1 356 ? 22.525 17.307 27.923 1.00 34.16 356 GLN A C 1
ATOM 2732 O O . GLN A 1 356 ? 21.340 17.655 27.940 1.00 33.97 356 GLN A O 1
ATOM 2738 N N . ILE A 1 357 ? 23.253 17.275 26.808 1.00 30.93 357 ILE A N 1
ATOM 2739 C CA . ILE A 1 357 ? 22.667 17.632 25.524 1.00 30.90 357 ILE A CA 1
ATOM 2740 C C . ILE A 1 357 ? 22.489 16.333 24.737 1.00 32.12 357 ILE A C 1
ATOM 2741 O O . ILE A 1 357 ? 23.394 15.498 24.699 1.00 28.86 357 ILE A O 1
ATOM 2746 N N . ARG A 1 358 ? 21.315 16.157 24.131 1.00 32.86 358 ARG A N 1
ATOM 2747 C CA . ARG A 1 358 ? 21.016 14.932 23.391 1.00 34.36 358 ARG A CA 1
ATOM 2748 C C . ARG A 1 358 ? 20.272 15.133 22.077 1.00 33.05 358 ARG A C 1
ATOM 2749 O O . ARG A 1 358 ? 19.170 15.672 22.056 1.00 33.19 358 ARG A O 1
ATOM 2757 N N . PRO A 1 359 ? 20.856 14.677 20.962 1.00 32.66 359 PRO A N 1
ATOM 2758 C CA . PRO A 1 359 ? 20.185 14.830 19.669 1.00 32.58 359 PRO A CA 1
ATOM 2759 C C . PRO A 1 359 ? 19.049 13.812 19.573 1.00 32.21 359 PRO A C 1
ATOM 2760 O O . PRO A 1 359 ? 19.219 12.662 19.968 1.00 31.46 359 PRO A O 1
ATOM 2764 N N . ILE A 1 360 ? 17.893 14.231 19.070 1.00 30.99 360 ILE A N 1
ATOM 2765 C CA . ILE A 1 360 ? 16.776 13.308 18.939 1.00 30.65 360 ILE A CA 1
ATOM 2766 C C . ILE A 1 360 ? 16.425 13.110 17.473 1.00 30.86 360 ILE A C 1
ATOM 2767 O O . ILE A 1 360 ? 15.816 12.109 17.103 1.00 31.50 360 ILE A O 1
ATOM 2772 N N . LYS A 1 361 ? 16.803 14.077 16.646 1.00 30.32 361 LYS A N 1
ATOM 2773 C CA . LYS A 1 361 ? 16.572 14.009 15.207 1.00 31.24 361 LYS A CA 1
ATOM 2774 C C . LYS A 1 361 ? 17.733 14.677 14.497 1.00 30.65 361 LYS A C 1
ATOM 2775 O O . LYS A 1 361 ? 18.271 15.677 14.971 1.00 30.20 361 LYS A O 1
ATOM 2781 N N . THR A 1 362 ? 18.123 14.117 13.361 1.00 29.55 362 THR A N 1
ATOM 2782 C CA . THR A 1 362 ? 19.222 14.669 12.595 1.00 29.88 362 THR A CA 1
ATOM 2783 C C . THR A 1 362 ? 18.825 14.715 11.129 1.00 30.14 362 THR A C 1
ATOM 2784 O O . THR A 1 362 ? 18.428 13.707 10.548 1.00 30.68 362 THR A O 1
ATOM 2788 N N . ILE A 1 363 ? 18.921 15.898 10.539 1.00 28.71 363 ILE A N 1
ATOM 2789 C CA . ILE A 1 363 ? 18.567 16.076 9.143 1.00 28.10 363 ILE A CA 1
ATOM 2790 C C . ILE A 1 363 ? 19.825 16.330 8.338 1.00 28.28 363 ILE A C 1
ATOM 2791 O O . ILE A 1 363 ? 20.650 17.165 8.711 1.00 26.31 363 ILE A O 1
ATOM 2796 N N . ILE A 1 364 ? 19.958 15.607 7.231 1.00 27.76 364 ILE A N 1
ATOM 2797 C CA . ILE A 1 364 ? 21.118 15.731 6.369 1.00 27.94 364 ILE A CA 1
ATOM 2798 C C . ILE A 1 364 ? 20.672 15.884 4.922 1.00 28.52 364 ILE A C 1
ATOM 2799 O O . ILE A 1 364 ? 19.986 15.014 4.383 1.00 27.56 364 ILE A O 1
ATOM 2804 N N . GLY A 1 365 ? 21.076 16.991 4.303 1.00 29.28 365 GLY A N 1
ATOM 2805 C CA . GLY A 1 365 ? 20.718 17.257 2.926 1.00 30.13 365 GLY A CA 1
ATOM 2806 C C . GLY A 1 365 ? 19.220 17.172 2.719 1.00 33.01 365 GLY A C 1
ATOM 2807 O O . GLY A 1 365 ? 18.757 16.809 1.640 1.00 33.76 365 GLY A O 1
ATOM 2808 N N . GLY A 1 366 ? 18.457 17.491 3.759 1.00 33.25 366 GLY A N 1
ATOM 2809 C CA . GLY A 1 366 ? 17.013 17.439 3.648 1.00 35.71 366 GLY A CA 1
ATOM 2810 C C . GLY A 1 366 ? 16.400 16.116 4.062 1.00 37.09 366 GLY A C 1
ATOM 2811 O O . GLY A 1 366 ? 15.177 16.011 4.173 1.00 38.76 366 GLY A O 1
ATOM 2812 N N . GLN A 1 367 ? 17.233 15.102 4.282 1.00 36.82 367 GLN A N 1
ATOM 2813 C CA . GLN A 1 367 ? 16.743 13.791 4.698 1.00 36.27 367 GLN A CA 1
ATOM 2814 C C . GLN A 1 367 ? 16.692 13.734 6.220 1.00 35.40 367 GLN A C 1
ATOM 2815 O O . GLN A 1 367 ? 17.577 14.256 6.899 1.00 35.76 367 GLN A O 1
ATOM 2821 N N . ILE A 1 368 ? 15.662 13.085 6.747 1.00 34.14 368 ILE A N 1
ATOM 2822 C CA . ILE A 1 368 ? 15.472 12.971 8.185 1.00 35.18 368 ILE A CA 1
ATOM 2823 C C . ILE A 1 368 ? 15.952 11.632 8.733 1.00 36.91 368 ILE A C 1
ATOM 2824 O O . ILE A 1 368 ? 15.687 10.577 8.150 1.00 37.90 368 ILE A O 1
ATOM 2829 N N . TYR A 1 369 ? 16.654 11.687 9.860 1.00 36.89 369 TYR A N 1
ATOM 2830 C CA . TYR A 1 369 ? 17.162 10.494 10.527 1.00 38.41 369 TYR A CA 1
ATOM 2831 C C . TYR A 1 369 ? 16.845 10.638 12.012 1.00 40.38 369 TYR A C 1
ATOM 2832 O O . TYR A 1 369 ? 17.219 11.631 12.641 1.00 39.72 369 TYR A O 1
ATOM 2841 N N . ASP A 1 370 ? 16.153 9.648 12.568 1.00 42.17 370 ASP A N 1
ATOM 2842 C CA . ASP A 1 370 ? 15.774 9.674 13.975 1.00 45.96 370 ASP A CA 1
ATOM 2843 C C . ASP A 1 370 ? 16.922 9.238 14.882 1.00 47.07 370 ASP A C 1
ATOM 2844 O O . ASP A 1 370 ? 17.610 8.258 14.593 1.00 49.23 370 ASP A O 1
ATOM 2849 N N . ASN A 1 371 ? 17.114 9.968 15.979 1.00 46.04 371 ASN A N 1
ATOM 2850 C CA . ASN A 1 371 ? 18.177 9.691 16.946 1.00 46.67 371 ASN A CA 1
ATOM 2851 C C . ASN A 1 371 ? 19.555 10.072 16.403 1.00 46.52 371 ASN A C 1
ATOM 2852 O O . ASN A 1 371 ? 19.848 11.250 16.177 1.00 43.37 371 ASN A O 1
#

Organism: Enterococcus faecalis (strain ATCC 700802 / V583) (NCBI:txid226185)

Radius of gyration: 20.07 Å; Cα contacts (8 Å, |Δi|>4): 914; chains: 1; bounding box: 62×37×45 Å

CATH classification: 2.30.40.10 (+1 more: 3.20.20.140)

InterPro domains:
  IPR011059 Metal-dependent hydrolase, composite domain superfamily [G3DSA:2.30.40.10] (6-365)
  IPR011059 Metal-dependent hydrolase, composite domain superfamily [SSF51338] (3-367)
  IPR020043 Deacetylase Atu3266-like [NF006689] (2-367)
  IPR020043 Deacetylase Atu3266-like [PIRSF039004] (1-368)
  IPR020043 Deacetylase Atu3266-like [PTHR42717] (2-368)
  IPR032466 Metal-dependent hydrolase [SSF51556] (53-319)
  IPR047601 Deacetylase EF_0837-like [TIGR03583] (3-367)

Secondary structure (DSSP, 8-state):
-EEEEEEEEB-TT--EEEEEETTEEEEEES-----EEEEEEPPTT-EEEEPEEEEEE-------S---HHHHTGGGTEEEEEEESSS-TTTHHHHHHHHHTSSSEEEEE--SSTTTTSSS-TTSSGGG--HHHHHHHHHH-TTTEEE----HHHHTT-TTHHHHHHHHHHHTTTT----B--SSSSPHHHHHH--TT-EEESTT--STTSSEETTTTEE-HHHHHHHHTT-EEE---TTTS--HHHHHHHHHT---SB----B-HHHHHSSS---TTT--HHHHHT--HHHHHHTTTHHHHHHTT-TTSSS--TTSB--EEEEEEEEEEEEEE-TTS-EEEEEEEEEEEEEEETTEEEE-

Foldseek 3Di:
DAAEKEAQEAALVGAWIWGHHQLFTADMDSDDDDDHNDYHYDDHQWHKWFQFEFEEEADQCPPDFHAHCCQQDQVFSHQEYEYEAQAALQCVVVSVVSCVVDNHNYAYAHEQQHGTPPDVASQCDVVSRDLVSRLVSCVVCVVHHLHYEEEDSHNNPVACVRVVSRVVSCVVRVNREEYYYDYDDVALLVVLVVAALHEYELQQFDHCSHQAPVVVRAGDPSSVVSVVRHHAYEYQQPLGRHDLSSQLRVVVVPHGLAYHHSDHVPCCVVHLGVHRQLSLSVVQSPDPVVSNLLRRAVRSCVSRVVVQTRGSDGPHRPWMFMKHKDFDWDWHAGNVGDIDIRGMGIGTQWIAHSNRIDGD

Nearest PDB structures (foldseek):
  2ics-assembly1_A  TM=1.002E+00  e=1.977E-78  Enterococcus faecalis
  8wzy-assembly1_A  TM=9.753E-01  e=1.657E-47  Klebsiella sp. PCX
  2ogj-assembly6_E  TM=9.058E-01  e=3.147E-32  Agrobacterium fabrum str. C58
  2ogj-assembly3_B  TM=9.078E-01  e=5.095E-32  Agrobacterium fabrum str. C58
  2ogj-assembly5_D  TM=8.775E-01  e=5.267E-30  Agrobacterium fabrum str. C58

Solvent-accessible surface area: 14565 Å² total

Sequence (360 aa):
DYDLLIKNGQTVNGPVEIAIKEKKIAAVAATISGSAKETIHLEPGTYVSAGWIDDHVHCFEKALYYDYPDEIGVKKGVTTVIDAGTTGAENIHEFYDLAQQAKTNVFGLVNISKWGIVAQDELADLSKVQASLVKKAIQELPDFVVGIARSRTVIGDNGITPLELAKQIQQENQEIPLVHIGSAPPHLDEILALEKGDVLTHCFNGKENGILDQATDKIKDFAWQAYNKGVVFDIGHGTDSFNFHVAETALREGKAASISTDIYIRNRENGPVYDLATTEKLRVVGYDWPEIIEKVTKAPAENFHLTQKGTLEIGKDADLTIFTIQAEEKTLTDSNGLTRVAKEQIRPIKTIIGGQIYDN

B-factor: mean 33.59, std 10.15, range [13.88, 80.76]